Protein AF-A0A918AMY7-F1 (afdb_monomer_lite)

Organism: NCBI:txid33919

Foldseek 3Di:
DAPLVQVLCLQVLNDAFDFADDWAKAKEFAQEQAKWFKFAQHNLSATFAQDPVLRDTGHPDGGDIAHHRWMKIKGDSGGFWMWIAGPVGATEAIGGPDPVRRHYDYRDLVRFDAPPPLHDADAAFLVGNPDAKGGKTWQDWWAQPPASKIKTKIKTKHWDPQWDKDAAQDKDWGWDFPQDPDDPDDDDQDFCCRLRVIDPPGPRGGDDCVVVVLVVDPDPDEAEDADRPDPGDGDTDIDGGDRHMKIKIKIWIKMKMWMFDQDPVRDTDTRYMYIDTHDDIDIDMDHSVPGHHPPPSPPCPVVSVVVPPPCPPPSGDIDMDIDDD

Radius of gyration: 22.78 Å; chains: 1; bounding box: 64×45×65 Å

Structure (mmCIF, N/CA/C/O backbone):
data_AF-A0A918AMY7-F1
#
_entry.id   AF-A0A918AMY7-F1
#
loop_
_atom_site.group_PDB
_atom_site.id
_atom_site.type_symbol
_atom_site.label_atom_id
_atom_site.label_alt_id
_atom_site.label_comp_id
_atom_site.label_asym_id
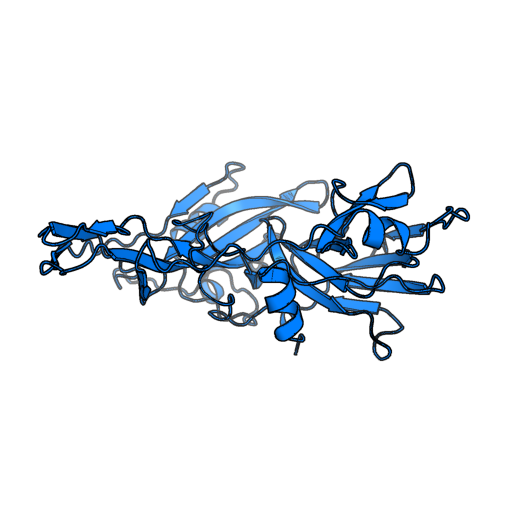_atom_site.label_entity_id
_atom_site.label_seq_id
_atom_site.pdbx_PDB_ins_code
_atom_site.Cartn_x
_atom_site.Cartn_y
_atom_site.Cartn_z
_atom_site.occupancy
_atom_site.B_iso_or_equiv
_atom_site.auth_seq_id
_atom_site.auth_comp_id
_atom_site.auth_asym_id
_atom_site.auth_atom_id
_atom_site.pdbx_PDB_model_num
ATOM 1 N N . MET A 1 1 ? -6.493 -14.049 -12.360 1.00 46.22 1 MET A N 1
ATOM 2 C CA . MET A 1 1 ? -6.503 -13.721 -10.922 1.00 46.22 1 MET A CA 1
ATOM 3 C C . MET A 1 1 ? -5.061 -13.649 -10.492 1.00 46.22 1 MET A C 1
ATOM 5 O O . MET A 1 1 ? -4.365 -14.650 -10.634 1.00 46.22 1 MET A O 1
ATOM 9 N N . ALA A 1 2 ? -4.613 -12.475 -10.050 1.00 55.22 2 ALA A N 1
ATOM 10 C CA . ALA A 1 2 ? -3.317 -12.336 -9.404 1.00 55.22 2 ALA A CA 1
ATOM 11 C C . ALA A 1 2 ? -3.194 -13.388 -8.291 1.00 55.22 2 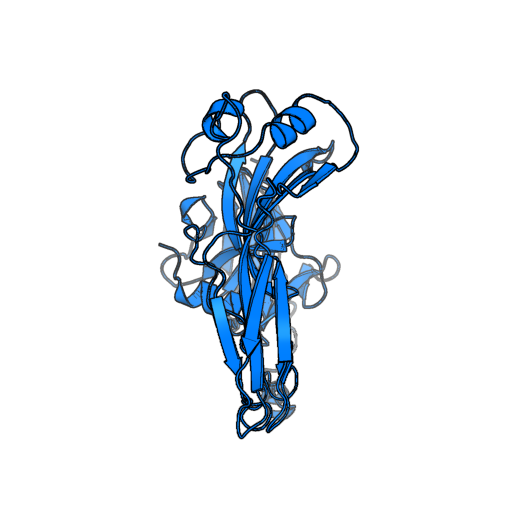ALA A C 1
ATOM 13 O O . ALA A 1 2 ? -4.181 -13.729 -7.636 1.00 55.22 2 ALA A O 1
ATOM 14 N N . ASN A 1 3 ? -2.003 -13.952 -8.105 1.00 72.81 3 ASN A N 1
ATOM 15 C CA . ASN A 1 3 ? -1.781 -14.940 -7.061 1.00 72.81 3 ASN A CA 1
ATOM 16 C C . ASN A 1 3 ? -1.885 -14.234 -5.696 1.00 72.81 3 ASN A C 1
ATOM 18 O O . ASN A 1 3 ? -0.908 -13.648 -5.229 1.00 72.81 3 ASN A O 1
ATOM 22 N N . THR A 1 4 ? -3.074 -14.255 -5.083 1.00 83.38 4 THR A N 1
ATOM 23 C CA . THR A 1 4 ? -3.401 -13.607 -3.799 1.00 83.38 4 THR A CA 1
ATOM 24 C C . THR A 1 4 ? -2.362 -13.922 -2.717 1.00 83.38 4 THR A C 1
ATOM 26 O O . THR A 1 4 ? -2.026 -13.077 -1.888 1.00 83.38 4 THR A O 1
ATOM 29 N N . GLU A 1 5 ? -1.755 -15.111 -2.773 1.00 89.62 5 GLU A N 1
ATOM 30 C CA . GLU A 1 5 ? -0.664 -15.502 -1.883 1.00 89.62 5 GLU A CA 1
ATOM 31 C C . GLU A 1 5 ? 0.577 -14.604 -2.030 1.00 89.62 5 GLU A C 1
ATOM 33 O O . GLU A 1 5 ? 1.152 -14.171 -1.029 1.00 89.62 5 GLU A O 1
ATOM 38 N N . LEU A 1 6 ? 1.000 -14.294 -3.261 1.00 92.00 6 LEU A N 1
ATOM 39 C CA . LEU A 1 6 ? 2.136 -13.399 -3.512 1.00 92.00 6 LEU A CA 1
ATOM 40 C C . LEU A 1 6 ? 1.840 -11.985 -3.024 1.00 92.00 6 LEU A C 1
ATOM 42 O O . LEU A 1 6 ? 2.723 -11.328 -2.471 1.00 92.00 6 LEU A O 1
ATOM 46 N N . TYR A 1 7 ? 0.591 -11.552 -3.171 1.00 91.81 7 TYR A N 1
ATOM 47 C CA . TYR A 1 7 ? 0.138 -10.259 -2.688 1.00 91.81 7 TYR A CA 1
ATOM 48 C C . TYR A 1 7 ? 0.272 -10.153 -1.166 1.00 91.81 7 TYR A C 1
ATOM 50 O O . TYR A 1 7 ? 0.910 -9.235 -0.650 1.00 91.81 7 TYR A O 1
ATOM 58 N N . PHE A 1 8 ? -0.224 -11.144 -0.422 1.00 91.00 8 PHE A N 1
ATOM 59 C CA . PHE A 1 8 ? -0.080 -11.168 1.035 1.00 91.00 8 PHE A CA 1
ATOM 60 C C . PHE A 1 8 ? 1.367 -11.354 1.492 1.00 91.00 8 PHE A C 1
ATOM 62 O O . PHE A 1 8 ? 1.770 -10.804 2.524 1.00 91.00 8 PHE A O 1
ATOM 69 N N . LYS A 1 9 ? 2.195 -12.060 0.716 1.00 93.25 9 LYS A N 1
ATOM 70 C CA . LYS A 1 9 ? 3.642 -12.101 0.960 1.00 93.25 9 LYS A CA 1
ATOM 71 C C . LYS A 1 9 ? 4.283 -10.725 0.784 1.00 93.25 9 LYS A C 1
ATOM 73 O O . LYS A 1 9 ? 5.130 -10.360 1.600 1.00 93.25 9 LYS A O 1
ATOM 78 N N . ALA A 1 10 ? 3.876 -9.948 -0.218 1.00 93.75 10 ALA A N 1
ATOM 79 C CA . ALA A 1 10 ? 4.355 -8.579 -0.397 1.00 93.75 10 ALA A CA 1
ATOM 80 C C . ALA A 1 10 ? 3.912 -7.679 0.768 1.00 93.75 10 ALA A C 1
ATOM 82 O O . ALA A 1 10 ? 4.759 -7.052 1.401 1.00 93.75 10 ALA A O 1
ATOM 83 N N . LEU A 1 11 ? 2.625 -7.698 1.136 1.00 92.19 11 LEU A N 1
ATOM 84 C CA . LEU A 1 11 ? 2.089 -6.891 2.244 1.00 92.19 11 LEU A CA 1
ATOM 85 C C . LEU A 1 11 ? 2.728 -7.218 3.595 1.00 92.19 11 LEU A C 1
ATOM 87 O O . LEU A 1 11 ? 3.022 -6.327 4.387 1.00 92.19 11 LEU A O 1
ATOM 91 N N . SER A 1 12 ? 2.988 -8.497 3.860 1.00 90.12 12 SER A N 1
ATOM 92 C CA . SER A 1 12 ? 3.672 -8.925 5.086 1.00 90.12 12 SER A CA 1
ATOM 93 C C . SER A 1 12 ? 5.186 -8.691 5.057 1.00 90.12 12 SER A C 1
ATOM 95 O O . SER A 1 12 ? 5.868 -8.957 6.050 1.00 90.12 12 SER A O 1
ATOM 97 N N . GLY A 1 13 ? 5.739 -8.225 3.931 1.00 90.38 13 GLY A N 1
ATOM 98 C CA . GLY A 1 13 ? 7.177 -8.059 3.745 1.00 90.38 13 GLY A CA 1
ATOM 99 C C . GLY A 1 13 ? 7.941 -9.385 3.787 1.00 90.38 13 GLY A C 1
ATOM 100 O O . GLY A 1 13 ? 9.101 -9.411 4.207 1.00 90.38 13 GLY A O 1
ATOM 101 N N . THR A 1 14 ? 7.304 -10.491 3.390 1.00 92.44 14 THR A N 1
ATOM 102 C CA . THR A 1 14 ? 7.879 -11.851 3.334 1.00 92.44 14 THR A CA 1
ATOM 103 C C . THR A 1 14 ? 8.159 -12.338 1.910 1.00 92.44 14 THR A C 1
ATOM 105 O O . THR A 1 14 ? 8.782 -13.383 1.740 1.00 92.44 14 THR A O 1
ATOM 108 N N . LEU A 1 15 ? 7.773 -11.576 0.882 1.00 93.75 15 LEU A N 1
ATOM 109 C CA . LEU A 1 15 ? 8.118 -11.863 -0.511 1.00 93.75 15 LEU A CA 1
ATOM 110 C C . LEU A 1 15 ? 9.633 -11.736 -0.732 1.00 93.75 15 LEU A C 1
ATOM 112 O O . LEU A 1 15 ? 10.239 -10.762 -0.286 1.00 93.75 15 LEU A O 1
ATOM 116 N N . ARG A 1 16 ? 10.254 -12.725 -1.383 1.00 93.44 16 ARG A N 1
ATOM 117 C CA . ARG A 1 16 ? 11.702 -12.791 -1.647 1.00 93.44 16 ARG A CA 1
ATOM 118 C C . ARG A 1 16 ? 11.938 -13.293 -3.061 1.00 93.44 16 ARG A C 1
ATOM 120 O O . ARG A 1 16 ? 11.350 -14.306 -3.438 1.00 93.44 16 ARG A O 1
ATOM 127 N N . SER A 1 17 ? 12.794 -12.621 -3.821 1.00 91.50 17 SER A N 1
ATOM 128 C CA . SER A 1 17 ? 13.201 -13.111 -5.140 1.00 91.50 17 SER A CA 1
ATOM 129 C C . SER A 1 17 ? 14.415 -14.023 -5.045 1.00 91.50 17 SER A C 1
ATOM 131 O O . SER A 1 17 ? 15.335 -13.761 -4.278 1.00 91.50 17 SER A O 1
ATOM 133 N N . ASN A 1 18 ? 14.458 -15.047 -5.891 1.00 86.38 18 ASN A N 1
ATOM 134 C CA . ASN A 1 18 ? 15.665 -15.845 -6.099 1.00 86.38 18 ASN A CA 1
ATOM 135 C C . ASN A 1 18 ? 16.394 -15.315 -7.338 1.00 86.38 18 ASN A C 1
ATOM 137 O O . ASN A 1 18 ? 15.707 -15.143 -8.346 1.00 86.38 18 ASN A O 1
ATOM 141 N N . PRO A 1 19 ? 17.717 -15.068 -7.294 1.00 75.75 19 PRO A N 1
ATOM 142 C CA . PRO A 1 19 ? 18.494 -14.699 -8.479 1.00 75.75 19 PRO A CA 1
ATOM 143 C C . PRO A 1 19 ? 18.284 -15.704 -9.618 1.00 75.75 19 PRO A C 1
ATOM 145 O O . PRO A 1 19 ? 18.105 -16.899 -9.354 1.00 75.75 19 PRO A O 1
ATOM 148 N N . ARG A 1 20 ? 18.290 -15.234 -10.869 1.00 71.00 20 ARG A N 1
ATOM 149 C CA . ARG A 1 20 ? 18.152 -16.095 -12.047 1.00 71.00 20 ARG A CA 1
ATOM 150 C C . ARG A 1 20 ? 19.205 -15.764 -13.093 1.00 71.00 20 ARG A C 1
ATOM 152 O O . ARG A 1 20 ? 19.338 -14.620 -13.499 1.00 71.00 20 ARG A O 1
ATOM 159 N N . GLU A 1 21 ? 19.852 -16.806 -13.595 1.00 72.06 21 GLU A N 1
ATOM 160 C CA . GLU A 1 21 ? 20.623 -16.758 -14.835 1.00 72.06 21 GLU A CA 1
ATOM 161 C C . GLU A 1 21 ? 19.889 -17.558 -15.922 1.00 72.06 21 GLU A C 1
ATOM 163 O O . GLU A 1 21 ? 19.274 -18.583 -15.594 1.00 72.06 21 GLU A O 1
ATOM 168 N N . PRO A 1 22 ? 19.956 -17.147 -17.205 1.00 70.75 22 PRO A N 1
ATOM 169 C CA . PRO A 1 22 ? 20.664 -15.978 -17.757 1.00 70.75 22 PRO A CA 1
ATOM 170 C C . PRO A 1 22 ? 19.849 -14.664 -17.726 1.00 70.75 22 PRO A C 1
ATOM 172 O O . PRO A 1 22 ? 18.653 -14.661 -17.427 1.00 70.75 22 PRO A O 1
ATOM 175 N N . THR A 1 23 ? 20.492 -13.540 -18.085 1.00 74.31 23 THR A N 1
ATOM 176 C CA . THR A 1 23 ? 19.804 -12.270 -18.393 1.00 74.31 23 THR A CA 1
ATOM 177 C C . THR A 1 23 ? 18.745 -12.518 -19.470 1.00 74.31 23 THR A C 1
ATOM 179 O O . THR A 1 23 ? 19.082 -12.932 -20.579 1.00 74.31 23 THR A O 1
ATOM 182 N N . GLU A 1 24 ? 17.478 -12.206 -19.193 1.00 77.19 24 GLU A N 1
ATOM 183 C CA . GLU A 1 24 ? 16.443 -12.188 -20.234 1.00 77.19 24 GLU A CA 1
ATOM 184 C C . GLU A 1 24 ? 15.722 -10.844 -20.244 1.00 77.19 24 GLU A C 1
ATOM 186 O O . GLU A 1 24 ? 15.698 -10.099 -19.259 1.00 77.19 24 GLU A O 1
ATOM 191 N N . LYS A 1 25 ? 15.142 -10.544 -21.403 1.00 84.44 25 LYS A N 1
ATOM 192 C CA . LYS A 1 25 ? 14.280 -9.390 -21.606 1.00 84.44 25 LYS A CA 1
ATOM 193 C C . LYS A 1 25 ? 12.935 -9.643 -20.938 1.00 84.44 25 LYS A C 1
ATOM 195 O O . LYS A 1 25 ? 12.292 -10.649 -21.223 1.00 84.44 25 LYS A O 1
ATOM 200 N N . TRP A 1 26 ? 12.467 -8.688 -20.146 1.00 86.19 26 TRP A N 1
ATOM 201 C CA . TRP A 1 26 ? 11.122 -8.707 -19.594 1.00 86.19 26 TRP A CA 1
ATOM 202 C C . TRP A 1 26 ? 10.423 -7.368 -19.822 1.00 86.19 26 TRP A C 1
ATOM 204 O O . TRP A 1 26 ? 10.968 -6.308 -19.517 1.00 86.19 26 TRP A O 1
ATOM 214 N N . ILE A 1 27 ? 9.229 -7.411 -20.413 1.00 90.12 27 ILE A N 1
ATOM 215 C CA . ILE A 1 27 ? 8.459 -6.213 -20.757 1.00 90.12 27 ILE A CA 1
ATOM 216 C C . ILE A 1 27 ? 7.368 -6.015 -19.713 1.00 90.12 27 ILE A C 1
ATOM 218 O O . ILE A 1 27 ? 6.482 -6.853 -19.583 1.00 90.12 27 ILE A O 1
ATOM 222 N N . PHE A 1 28 ? 7.387 -4.888 -19.015 1.00 92.69 28 PHE A N 1
ATOM 223 C CA . PHE A 1 28 ? 6.275 -4.471 -18.174 1.00 92.69 28 PHE A CA 1
ATOM 224 C C . PHE A 1 28 ? 5.384 -3.491 -18.916 1.00 92.69 28 PHE A C 1
ATOM 226 O O . PHE A 1 28 ? 5.871 -2.505 -19.465 1.00 92.69 28 PHE A O 1
ATOM 233 N N . ARG A 1 29 ? 4.076 -3.736 -18.901 1.00 95.19 29 ARG A N 1
ATOM 234 C CA . ARG A 1 29 ? 3.053 -2.816 -19.401 1.00 95.19 29 ARG A CA 1
ATOM 235 C C . ARG A 1 29 ? 2.117 -2.425 -18.271 1.00 95.19 29 ARG A C 1
ATOM 237 O O . ARG A 1 29 ? 1.730 -3.265 -17.463 1.00 95.19 29 ARG A O 1
ATOM 244 N N . ASN A 1 30 ? 1.761 -1.153 -18.216 1.00 95.12 30 ASN A N 1
ATOM 245 C CA . ASN A 1 30 ? 0.771 -0.618 -17.300 1.00 95.12 30 ASN A CA 1
ATOM 246 C C . ASN A 1 30 ? -0.453 -0.194 -18.106 1.00 95.12 30 ASN A C 1
ATOM 248 O O . ASN A 1 30 ? -0.524 0.945 -18.544 1.00 95.12 30 ASN A O 1
ATOM 252 N N . ASP A 1 31 ? -1.426 -1.083 -18.256 1.00 94.94 31 ASP A N 1
ATOM 253 C CA . ASP A 1 31 ? -2.696 -0.821 -18.944 1.00 94.94 31 ASP A CA 1
ATOM 254 C C . ASP A 1 31 ? -3.748 -0.221 -17.983 1.00 94.94 31 ASP A C 1
ATOM 256 O O . ASP A 1 31 ? -4.958 -0.356 -18.176 1.00 94.94 31 ASP A O 1
ATOM 260 N N . THR A 1 32 ? -3.303 0.426 -16.901 1.00 93.19 32 THR A N 1
ATOM 261 C CA . THR A 1 32 ? -4.173 1.182 -15.992 1.00 93.19 32 THR A CA 1
ATOM 262 C C . THR A 1 32 ? -4.111 2.675 -16.301 1.00 93.19 32 THR A C 1
ATOM 264 O O . THR A 1 32 ? -3.199 3.167 -16.966 1.00 93.19 32 THR A O 1
ATOM 267 N N . CYS A 1 33 ? -5.075 3.438 -15.783 1.00 89.56 33 CYS A N 1
ATOM 268 C CA . CYS A 1 33 ? -5.084 4.888 -15.959 1.00 89.56 33 CYS A CA 1
ATOM 269 C C . CYS A 1 33 ? -4.154 5.642 -14.997 1.00 89.56 33 CYS A C 1
ATOM 271 O O . CYS A 1 33 ? -4.012 6.856 -15.139 1.00 89.56 33 CYS A O 1
ATOM 273 N N . MET A 1 34 ? -3.557 4.968 -14.009 1.00 92.88 34 MET A N 1
ATOM 274 C CA . MET A 1 34 ? -2.647 5.585 -13.044 1.00 92.88 34 MET A CA 1
ATOM 275 C C . MET A 1 34 ? -1.194 5.242 -13.357 1.00 92.88 34 MET A C 1
ATOM 277 O O . MET A 1 34 ? -0.891 4.138 -13.797 1.00 92.88 34 MET A O 1
ATOM 281 N N . SER A 1 35 ? -0.281 6.170 -13.088 1.00 94.06 35 SER A N 1
ATOM 282 C CA . SER A 1 35 ? 1.148 5.860 -13.057 1.00 94.06 35 SER A CA 1
ATOM 283 C C . SER A 1 35 ? 1.456 4.995 -11.837 1.00 94.06 35 SER A C 1
ATOM 285 O O . SER A 1 35 ? 0.852 5.181 -10.783 1.00 94.06 35 SER A O 1
ATOM 287 N N . VAL A 1 36 ? 2.415 4.084 -11.958 1.00 95.69 36 VAL A N 1
ATOM 288 C CA . VAL A 1 36 ? 2.922 3.284 -10.836 1.00 95.69 36 VAL A CA 1
ATOM 289 C C . VAL A 1 36 ? 4.428 3.392 -10.721 1.00 95.69 36 VAL A C 1
ATOM 291 O O . VAL A 1 36 ? 5.106 3.793 -11.659 1.00 95.69 36 VAL A O 1
ATOM 294 N N . VAL A 1 37 ? 4.956 3.025 -9.563 1.00 96.12 37 VAL A N 1
ATOM 295 C CA . VAL A 1 37 ? 6.385 2.897 -9.312 1.00 96.12 37 VAL A CA 1
ATOM 296 C C . VAL A 1 37 ? 6.710 1.416 -9.188 1.00 96.12 37 VAL A C 1
ATOM 298 O O . VAL A 1 37 ? 6.189 0.727 -8.310 1.00 96.12 37 VAL A O 1
ATOM 301 N N . LEU A 1 38 ? 7.548 0.927 -10.094 1.00 95.62 38 LEU A N 1
ATOM 302 C CA . LEU A 1 38 ? 7.975 -0.460 -10.146 1.00 95.62 38 LEU A CA 1
ATOM 303 C C . LEU A 1 38 ? 9.243 -0.651 -9.306 1.00 95.62 38 LEU A C 1
ATOM 305 O O . LEU A 1 38 ? 10.240 0.048 -9.503 1.00 95.62 38 LEU A O 1
ATOM 309 N N . TYR A 1 39 ? 9.212 -1.630 -8.408 1.00 95.94 39 TYR A N 1
ATOM 310 C CA . TYR A 1 39 ? 10.363 -2.061 -7.620 1.00 95.94 39 TYR A CA 1
ATOM 311 C C . TYR A 1 39 ? 10.655 -3.535 -7.868 1.00 95.94 39 TYR A C 1
ATOM 313 O O . TYR A 1 39 ? 9.737 -4.352 -7.978 1.00 95.94 39 TYR A O 1
ATOM 321 N N . TRP A 1 40 ? 11.937 -3.884 -7.874 1.00 94.75 40 TRP A N 1
ATOM 322 C CA . TRP A 1 40 ? 12.362 -5.271 -7.739 1.00 94.75 40 TRP A CA 1
ATOM 323 C C . TRP A 1 40 ? 12.416 -5.655 -6.257 1.00 94.75 40 TRP A C 1
ATOM 325 O O . TRP A 1 40 ? 12.805 -4.848 -5.411 1.00 94.75 40 TRP A O 1
ATOM 335 N N . ILE A 1 41 ? 12.034 -6.889 -5.928 1.00 95.00 41 ILE A N 1
ATOM 336 C CA . ILE A 1 41 ? 12.150 -7.417 -4.566 1.00 95.00 41 ILE A CA 1
ATOM 337 C C . ILE A 1 41 ? 13.463 -8.179 -4.433 1.00 95.00 41 ILE A C 1
ATOM 339 O O . ILE A 1 41 ? 13.653 -9.175 -5.123 1.00 95.00 41 ILE A O 1
ATOM 343 N N . THR A 1 42 ? 14.350 -7.769 -3.527 1.00 92.94 42 THR A N 1
ATOM 344 C CA . THR A 1 42 ? 15.661 -8.422 -3.359 1.00 92.94 42 THR A CA 1
ATOM 345 C C . THR A 1 42 ? 15.544 -9.825 -2.738 1.00 92.94 42 THR A C 1
ATOM 347 O O . THR A 1 42 ? 14.497 -10.177 -2.176 1.00 92.94 42 THR A O 1
ATOM 350 N N . PRO A 1 43 ? 16.613 -10.648 -2.748 1.00 91.12 43 PRO A N 1
ATOM 351 C CA . PRO A 1 43 ? 16.654 -11.896 -1.979 1.00 91.12 43 PRO A CA 1
ATOM 352 C C . PRO A 1 43 ? 16.491 -11.693 -0.470 1.00 91.12 43 PRO A C 1
ATOM 354 O O . PRO A 1 43 ? 16.040 -12.598 0.226 1.00 91.12 43 PRO A O 1
ATOM 357 N N . GLY A 1 44 ? 16.807 -10.495 0.040 1.00 90.75 44 GLY A N 1
ATOM 358 C CA . GLY A 1 44 ? 16.532 -10.080 1.419 1.00 90.75 44 GLY A CA 1
ATOM 359 C C . GLY A 1 44 ? 15.105 -9.560 1.639 1.00 90.75 44 GLY A C 1
ATOM 360 O O . GLY A 1 44 ? 14.668 -9.432 2.786 1.00 90.75 44 GLY A O 1
ATOM 361 N N . GLY A 1 45 ? 14.361 -9.309 0.557 1.00 92.19 45 GLY A N 1
ATOM 362 C CA . GLY A 1 45 ? 12.983 -8.820 0.569 1.00 92.19 45 GLY A CA 1
ATOM 363 C C . GLY A 1 45 ? 12.833 -7.318 0.695 1.00 92.19 45 GLY A C 1
ATOM 364 O O . GLY A 1 45 ? 11.753 -6.851 1.054 1.00 92.19 45 GLY A O 1
ATOM 365 N N . ALA A 1 46 ? 13.906 -6.570 0.465 1.00 93.88 46 ALA A N 1
ATOM 366 C CA . ALA A 1 46 ? 13.824 -5.127 0.363 1.00 93.88 46 ALA A CA 1
ATOM 367 C C . ALA A 1 46 ? 13.311 -4.724 -1.022 1.00 93.88 46 ALA A C 1
ATOM 369 O O . ALA A 1 46 ? 13.375 -5.498 -1.979 1.00 93.88 46 ALA A O 1
ATOM 370 N N . HIS A 1 47 ? 12.822 -3.492 -1.118 1.00 94.69 47 HIS A N 1
ATOM 371 C CA . HIS A 1 47 ? 12.519 -2.875 -2.400 1.00 94.69 47 HIS A CA 1
ATOM 372 C C . HIS A 1 47 ? 13.814 -2.290 -2.962 1.00 94.69 47 HIS A C 1
ATOM 374 O O . HIS A 1 47 ? 14.499 -1.519 -2.285 1.00 94.69 47 HIS A O 1
ATOM 380 N N . ALA A 1 48 ? 14.131 -2.660 -4.191 1.00 94.38 48 ALA A N 1
ATOM 381 C CA . ALA A 1 48 ? 15.253 -2.135 -4.940 1.00 94.38 48 ALA A CA 1
ATOM 382 C C . ALA A 1 48 ? 14.739 -1.354 -6.148 1.00 94.38 48 ALA A C 1
ATOM 384 O O . ALA A 1 48 ? 13.789 -1.771 -6.820 1.00 94.38 48 ALA A O 1
ATOM 385 N N . GLY A 1 49 ? 15.357 -0.204 -6.382 1.00 94.44 49 GLY A N 1
ATOM 386 C CA . GLY A 1 49 ? 15.061 0.703 -7.483 1.00 94.44 49 GLY A CA 1
ATOM 387 C C . GLY A 1 49 ? 16.240 0.816 -8.441 1.00 94.44 49 GLY A C 1
ATOM 388 O O . GLY A 1 49 ? 17.309 0.283 -8.156 1.00 94.44 49 GLY A O 1
ATOM 389 N N . LEU A 1 50 ? 16.061 1.488 -9.577 1.00 91.75 50 LEU A N 1
ATOM 390 C CA . LEU A 1 50 ? 17.112 1.595 -10.590 1.00 91.75 50 LEU A CA 1
ATOM 391 C C . LEU A 1 50 ? 18.161 2.628 -10.164 1.00 91.75 50 LEU A C 1
ATOM 393 O O . LEU A 1 50 ? 17.861 3.818 -10.048 1.00 91.75 50 LEU A O 1
ATOM 397 N N . ASN A 1 51 ? 19.396 2.178 -9.966 1.00 92.44 51 ASN A N 1
ATOM 398 C CA . ASN A 1 51 ? 20.542 3.050 -9.772 1.00 92.44 51 ASN A CA 1
ATOM 399 C C . ASN A 1 51 ? 20.979 3.619 -11.137 1.00 92.44 51 ASN A C 1
ATOM 401 O O . ASN A 1 51 ? 21.369 2.844 -12.011 1.00 92.44 51 ASN A O 1
ATOM 405 N N . PRO A 1 52 ? 20.932 4.947 -11.354 1.00 89.56 52 PRO A N 1
ATOM 406 C CA . PRO A 1 52 ? 21.290 5.546 -12.640 1.00 89.56 52 PRO A CA 1
ATOM 407 C C . PRO A 1 52 ? 22.783 5.421 -12.977 1.00 89.56 52 PRO A C 1
ATOM 409 O O . PRO A 1 52 ? 23.137 5.478 -14.153 1.00 89.56 52 PRO A O 1
ATOM 412 N N . ASP A 1 53 ? 23.648 5.238 -11.977 1.00 91.62 53 ASP A N 1
ATOM 413 C CA . ASP A 1 53 ? 25.100 5.186 -12.169 1.00 91.62 53 ASP A CA 1
ATOM 414 C C . ASP A 1 53 ? 25.561 3.797 -12.628 1.00 91.62 53 ASP A C 1
ATOM 416 O O . ASP A 1 53 ? 26.432 3.668 -13.488 1.00 91.62 53 ASP A O 1
ATOM 420 N N . THR A 1 54 ? 24.966 2.743 -12.063 1.00 88.38 54 THR A N 1
ATOM 421 C CA . THR A 1 54 ? 25.296 1.341 -12.379 1.00 88.38 54 THR A CA 1
ATOM 422 C C . THR A 1 54 ? 24.325 0.717 -13.377 1.00 88.38 54 THR A C 1
ATOM 424 O O . THR A 1 54 ? 24.593 -0.357 -13.915 1.00 88.38 54 THR A O 1
ATOM 427 N N . ASN A 1 55 ? 23.196 1.387 -13.615 1.00 86.62 55 ASN A N 1
ATOM 428 C CA . ASN A 1 55 ? 22.026 0.884 -14.321 1.00 86.62 55 ASN A CA 1
ATOM 429 C C . ASN A 1 55 ? 21.431 -0.399 -13.717 1.00 86.62 55 ASN A C 1
ATOM 431 O O . ASN A 1 55 ? 20.666 -1.076 -14.392 1.00 86.62 55 ASN A O 1
ATOM 435 N N . ASN A 1 56 ? 21.757 -0.745 -12.466 1.00 87.06 56 ASN A N 1
ATOM 436 C CA . ASN A 1 56 ? 21.283 -1.956 -11.795 1.00 87.06 56 ASN A CA 1
ATOM 437 C C . ASN A 1 56 ? 20.216 -1.649 -10.742 1.00 87.06 56 ASN A C 1
ATOM 439 O O . ASN A 1 56 ? 20.116 -0.532 -10.239 1.00 87.06 56 ASN A O 1
ATOM 443 N N . PHE A 1 57 ? 19.411 -2.655 -10.392 1.00 90.00 57 PHE A N 1
ATOM 444 C CA . PHE A 1 57 ? 18.453 -2.524 -9.298 1.00 90.00 57 PHE A CA 1
ATOM 445 C C . PHE A 1 57 ? 19.148 -2.702 -7.947 1.00 90.00 57 PHE A C 1
ATOM 447 O O . PHE A 1 57 ? 19.684 -3.770 -7.652 1.00 90.00 57 PHE A O 1
ATOM 454 N N . GLU A 1 58 ? 19.095 -1.672 -7.108 1.00 92.00 58 GLU A N 1
ATOM 455 C CA . GLU A 1 58 ? 19.799 -1.616 -5.828 1.00 92.00 58 GLU A CA 1
ATOM 456 C C . GLU A 1 58 ? 18.880 -1.123 -4.699 1.00 92.00 58 GLU A C 1
ATOM 458 O O . GLU A 1 58 ? 17.967 -0.313 -4.899 1.00 92.00 58 GLU A O 1
ATOM 463 N N . GLU A 1 59 ? 19.101 -1.635 -3.485 1.00 93.94 59 GLU A N 1
ATOM 464 C CA . GLU A 1 59 ? 18.357 -1.202 -2.298 1.00 93.94 59 GLU A CA 1
ATOM 465 C C . GLU A 1 59 ? 18.633 0.280 -2.002 1.00 93.94 59 GLU A C 1
ATOM 467 O O . GLU A 1 59 ? 19.770 0.739 -2.063 1.00 93.94 59 GLU A O 1
ATOM 472 N N . GLY A 1 60 ? 17.587 1.031 -1.647 1.00 92.06 60 GLY A N 1
ATOM 473 C CA . GLY A 1 60 ? 17.696 2.458 -1.313 1.00 92.06 60 GLY A CA 1
ATOM 474 C C . GLY A 1 60 ? 17.566 3.415 -2.502 1.00 92.06 60 GLY A C 1
ATOM 475 O O . GLY A 1 60 ? 17.407 4.615 -2.282 1.00 92.06 60 GLY A O 1
ATOM 476 N N . TYR A 1 61 ? 17.551 2.905 -3.736 1.00 95.44 61 TYR A N 1
ATOM 477 C CA . TYR A 1 61 ? 17.269 3.700 -4.930 1.00 95.44 61 TYR A CA 1
ATOM 478 C C . TYR A 1 61 ? 15.760 3.804 -5.212 1.00 95.44 61 TYR A C 1
ATOM 480 O O . TYR A 1 61 ? 14.990 2.909 -4.840 1.00 95.44 61 TYR A O 1
ATOM 488 N N . PRO A 1 62 ? 15.303 4.896 -5.855 1.00 94.56 62 PRO A N 1
ATOM 489 C CA . PRO A 1 62 ? 13.903 5.054 -6.227 1.00 94.56 62 PRO A CA 1
ATOM 490 C C . PRO A 1 62 ? 13.496 4.017 -7.278 1.00 94.56 62 PRO A C 1
ATOM 492 O O . PRO A 1 62 ? 14.275 3.658 -8.162 1.00 94.56 62 PRO A O 1
ATOM 495 N N . GLY A 1 63 ? 12.257 3.535 -7.187 1.00 93.88 63 GLY A N 1
ATOM 496 C CA . GLY A 1 63 ? 11.702 2.641 -8.197 1.00 93.88 63 GLY A CA 1
ATOM 497 C C . GLY A 1 63 ? 11.478 3.366 -9.522 1.00 93.88 63 GLY A C 1
ATOM 498 O O . GLY A 1 63 ? 11.564 4.593 -9.609 1.00 93.88 63 GLY A O 1
ATOM 499 N N . ILE A 1 64 ? 11.176 2.602 -10.566 1.00 93.88 64 ILE A N 1
ATOM 500 C CA . ILE A 1 64 ? 10.983 3.163 -11.901 1.00 93.88 64 ILE A CA 1
ATOM 501 C C . ILE A 1 64 ? 9.530 3.598 -12.064 1.00 93.88 64 ILE A C 1
ATOM 503 O O . ILE A 1 64 ? 8.619 2.779 -11.950 1.00 93.88 64 ILE A O 1
ATOM 507 N N . ALA A 1 65 ? 9.308 4.881 -12.345 1.00 93.38 65 ALA A N 1
ATOM 508 C CA . ALA A 1 65 ? 7.981 5.386 -12.666 1.00 93.38 65 ALA A CA 1
ATOM 509 C C . ALA A 1 65 ? 7.533 4.870 -14.044 1.00 93.38 65 ALA A C 1
ATOM 511 O O . ALA A 1 65 ? 8.219 5.064 -15.046 1.00 93.38 65 ALA A O 1
ATOM 512 N N . LEU A 1 66 ? 6.368 4.233 -14.085 1.00 93.19 66 LEU A N 1
ATOM 513 C CA . LEU A 1 66 ? 5.732 3.703 -15.281 1.00 93.19 66 LEU A CA 1
ATOM 514 C C . LEU A 1 66 ? 4.391 4.425 -15.475 1.00 93.19 66 LEU A C 1
ATOM 516 O O . LEU A 1 66 ? 3.485 4.232 -14.654 1.00 93.19 66 LEU A O 1
ATOM 520 N N . PRO A 1 67 ? 4.240 5.275 -16.508 1.00 92.75 67 PRO A N 1
ATOM 521 C CA . PRO A 1 67 ? 3.004 6.020 -16.722 1.00 92.75 67 PRO A CA 1
ATOM 522 C C . PRO A 1 67 ? 1.825 5.086 -17.016 1.00 92.75 67 PRO A C 1
ATOM 524 O O . PRO A 1 67 ? 2.009 3.933 -17.413 1.00 92.75 67 PRO A O 1
ATOM 527 N N . GLY A 1 68 ? 0.605 5.585 -16.805 1.00 90.62 68 GLY A N 1
ATOM 528 C CA . GLY A 1 68 ? -0.611 4.888 -17.229 1.00 90.62 68 GLY A CA 1
ATOM 529 C C . GLY A 1 68 ? -0.649 4.724 -18.751 1.00 90.62 68 GLY A C 1
ATOM 530 O O . GLY A 1 68 ? -0.309 5.656 -19.478 1.00 90.62 68 GLY A O 1
ATOM 531 N N . ASN A 1 69 ? -1.053 3.546 -19.226 1.00 90.00 69 ASN A N 1
ATOM 532 C CA . ASN A 1 69 ? -0.920 3.074 -20.614 1.00 90.00 69 ASN A CA 1
ATOM 533 C C . ASN A 1 69 ? 0.532 3.038 -21.137 1.00 90.00 69 ASN A C 1
ATOM 535 O O . ASN A 1 69 ? 0.764 3.086 -22.344 1.00 90.00 69 ASN A O 1
ATOM 539 N N . GLY A 1 70 ? 1.514 2.986 -20.233 1.00 91.44 70 GLY A N 1
ATOM 540 C CA . GLY A 1 70 ? 2.940 2.974 -20.551 1.00 91.44 70 GLY A CA 1
ATOM 541 C C . GLY A 1 70 ? 3.561 1.581 -20.548 1.00 91.44 70 GLY A C 1
ATOM 542 O O . GLY A 1 70 ? 2.981 0.608 -20.063 1.00 91.44 70 GLY A O 1
ATOM 543 N N . GLY A 1 71 ? 4.792 1.489 -21.051 1.00 92.81 71 GLY A N 1
ATOM 544 C CA . GLY A 1 71 ? 5.577 0.260 -21.020 1.00 92.81 71 GLY A CA 1
ATOM 545 C C . GLY A 1 71 ? 7.059 0.510 -20.761 1.00 92.81 71 GLY A C 1
ATOM 546 O O . GLY A 1 71 ? 7.595 1.573 -21.074 1.00 92.81 71 GLY A O 1
ATOM 547 N N . ILE A 1 72 ? 7.730 -0.490 -20.202 1.00 92.31 72 ILE A N 1
ATOM 548 C CA . ILE A 1 72 ? 9.177 -0.483 -20.017 1.00 92.31 72 ILE A CA 1
ATOM 549 C C . ILE A 1 72 ? 9.760 -1.858 -20.299 1.00 92.31 72 ILE A C 1
ATOM 551 O O . ILE A 1 72 ? 9.187 -2.885 -19.933 1.00 92.31 72 ILE A O 1
ATOM 555 N N . GLU A 1 73 ? 10.915 -1.872 -20.949 1.00 89.88 73 GLU A N 1
ATOM 556 C CA . GLU A 1 73 ? 11.709 -3.078 -21.125 1.00 89.88 73 GLU A CA 1
ATOM 557 C C . GLU A 1 73 ? 12.827 -3.108 -20.088 1.00 89.88 73 GLU A C 1
ATOM 559 O O . GLU A 1 73 ? 13.626 -2.173 -19.991 1.00 89.88 73 GLU A O 1
ATOM 564 N N . ILE A 1 74 ? 12.886 -4.199 -19.329 1.00 85.12 74 ILE A N 1
ATOM 565 C CA . ILE A 1 74 ? 13.915 -4.463 -18.328 1.00 85.12 74 ILE A CA 1
ATOM 566 C C . ILE A 1 74 ? 14.712 -5.675 -18.799 1.00 85.12 74 ILE A C 1
ATOM 568 O O . ILE A 1 74 ? 14.162 -6.762 -18.969 1.00 85.12 74 ILE A O 1
ATOM 572 N N . TYR A 1 75 ? 16.012 -5.496 -19.009 1.00 79.94 75 TYR A N 1
ATOM 573 C CA . TYR A 1 75 ? 16.931 -6.584 -19.335 1.00 79.94 75 TYR A CA 1
ATOM 574 C C . TYR A 1 75 ? 17.729 -6.906 -18.085 1.00 79.94 75 TYR A C 1
ATOM 576 O O . TYR A 1 75 ? 18.601 -6.120 -17.721 1.00 79.94 75 TYR A O 1
ATOM 584 N N . SER A 1 76 ? 17.410 -8.001 -17.390 1.00 70.44 76 SER A N 1
ATOM 585 C CA . SER A 1 76 ? 18.109 -8.279 -16.136 1.00 70.44 76 SER A CA 1
ATOM 586 C C . SER A 1 76 ? 18.102 -9.741 -15.677 1.00 70.44 76 SER A C 1
ATOM 588 O O . SER A 1 76 ? 17.171 -10.507 -15.945 1.00 70.44 76 SER A O 1
ATOM 590 N N . GLU A 1 77 ? 19.140 -10.095 -14.918 1.00 69.62 77 GLU A N 1
ATOM 591 C CA . GLU A 1 77 ? 19.312 -11.351 -14.149 1.00 69.62 77 GLU A CA 1
ATOM 592 C C . GLU A 1 77 ? 18.501 -11.342 -12.841 1.00 69.62 77 GLU A C 1
ATOM 594 O O . GLU A 1 77 ? 18.634 -12.192 -11.954 1.00 69.62 77 GLU A O 1
ATOM 599 N N . LEU A 1 78 ? 17.655 -10.321 -12.690 1.00 66.31 78 LEU A N 1
ATOM 600 C CA . LEU A 1 78 ? 16.863 -10.110 -11.496 1.00 66.31 78 LEU A CA 1
ATOM 601 C C . LEU A 1 78 ? 15.920 -11.274 -11.272 1.00 66.31 78 LEU A C 1
ATOM 603 O O . LEU A 1 78 ? 15.367 -11.885 -12.192 1.00 66.31 78 LEU A O 1
ATOM 607 N N . GLY A 1 79 ? 15.749 -11.549 -9.987 1.00 71.50 79 GLY A N 1
ATOM 608 C CA . GLY A 1 79 ? 14.931 -12.648 -9.544 1.00 71.50 79 GLY A CA 1
ATOM 609 C C . GLY A 1 79 ? 13.439 -12.464 -9.803 1.00 71.50 79 GLY A C 1
ATOM 610 O O . GLY A 1 79 ? 12.982 -11.518 -10.435 1.00 71.50 79 GLY A O 1
ATOM 611 N N . ASN A 1 80 ? 12.669 -13.412 -9.286 1.00 84.56 80 ASN A N 1
ATOM 612 C CA . ASN A 1 80 ? 11.326 -13.688 -9.788 1.00 84.56 80 ASN A CA 1
ATOM 613 C C . ASN A 1 80 ? 10.265 -12.611 -9.540 1.00 84.56 80 ASN A C 1
ATOM 615 O O . ASN A 1 80 ? 9.229 -12.701 -10.183 1.00 84.56 80 ASN A O 1
ATOM 619 N N . TYR A 1 81 ? 10.447 -11.658 -8.620 1.00 91.81 81 TYR A N 1
ATOM 620 C CA . TYR A 1 81 ? 9.336 -10.813 -8.178 1.00 91.81 81 TYR A CA 1
ATOM 621 C C . TYR A 1 81 ? 9.591 -9.320 -8.283 1.00 91.81 81 TYR A C 1
ATOM 623 O O . TYR A 1 81 ? 10.613 -8.795 -7.834 1.00 91.81 81 TYR A O 1
ATOM 631 N N . PHE A 1 82 ? 8.581 -8.641 -8.811 1.00 93.81 82 PHE A N 1
ATOM 632 C CA . PHE A 1 82 ? 8.481 -7.193 -8.849 1.00 93.81 82 PHE A CA 1
ATOM 633 C C . PHE A 1 82 ? 7.144 -6.777 -8.251 1.00 93.81 82 PHE A C 1
ATOM 635 O O . PHE A 1 82 ? 6.163 -7.523 -8.300 1.00 93.81 82 PHE A O 1
ATOM 642 N N . ILE A 1 83 ? 7.108 -5.576 -7.692 1.00 95.88 83 ILE A N 1
ATOM 643 C CA . ILE A 1 83 ? 5.884 -4.969 -7.180 1.00 95.88 83 ILE A CA 1
ATOM 644 C C . ILE A 1 83 ? 5.653 -3.630 -7.865 1.00 95.88 83 ILE A C 1
ATOM 646 O O . ILE A 1 83 ? 6.600 -2.888 -8.124 1.00 95.88 83 ILE A O 1
ATOM 650 N N . ALA A 1 84 ? 4.392 -3.316 -8.128 1.00 96.62 84 ALA A N 1
ATOM 651 C CA . ALA A 1 84 ? 3.968 -1.994 -8.558 1.00 96.62 84 ALA A CA 1
ATOM 652 C C . ALA A 1 84 ? 3.295 -1.285 -7.385 1.00 96.62 84 ALA A C 1
ATOM 654 O O . ALA A 1 84 ? 2.417 -1.852 -6.732 1.00 96.62 84 ALA A O 1
ATOM 655 N N . MET A 1 85 ? 3.694 -0.045 -7.124 1.00 96.94 85 MET A N 1
ATOM 656 C CA . MET A 1 85 ? 3.098 0.810 -6.100 1.00 96.94 85 MET A CA 1
ATOM 657 C C . MET A 1 85 ? 2.438 2.031 -6.739 1.00 96.94 85 MET A C 1
ATOM 659 O O . MET A 1 85 ? 2.944 2.570 -7.718 1.00 96.94 85 MET A O 1
ATOM 663 N N . SER A 1 86 ? 1.318 2.490 -6.192 1.00 95.44 86 SER A N 1
ATOM 664 C CA . SER A 1 86 ? 0.684 3.748 -6.579 1.00 95.44 86 SER A CA 1
ATOM 665 C C . SER A 1 86 ? 1.573 4.947 -6.207 1.00 95.44 86 SER A C 1
ATOM 667 O O . SER A 1 86 ? 2.449 4.829 -5.341 1.00 95.44 86 SER A O 1
ATOM 669 N N . PRO A 1 87 ? 1.324 6.140 -6.774 1.00 90.38 87 PRO A N 1
ATOM 670 C CA . PRO A 1 87 ? 2.049 7.356 -6.402 1.00 90.38 87 PRO A CA 1
ATOM 671 C C . PRO A 1 87 ? 1.843 7.754 -4.931 1.00 90.38 87 PRO A C 1
ATOM 673 O O . PRO A 1 87 ? 2.677 8.444 -4.352 1.00 90.38 87 PRO A O 1
ATOM 676 N N . SER A 1 88 ? 0.744 7.312 -4.313 1.00 89.81 88 SER A N 1
ATOM 677 C CA . SER A 1 88 ? 0.437 7.492 -2.887 1.00 89.81 88 SER A CA 1
ATOM 678 C C . SER A 1 88 ? 1.030 6.405 -1.981 1.00 89.81 88 SER A C 1
ATOM 680 O O . SER A 1 88 ? 0.869 6.478 -0.762 1.00 89.81 88 SER A O 1
ATOM 682 N N . GLY A 1 89 ? 1.736 5.420 -2.547 1.00 92.88 89 GLY A N 1
ATOM 683 C CA . GLY A 1 89 ? 2.436 4.369 -1.809 1.00 92.88 89 GLY A CA 1
ATOM 684 C C . GLY A 1 89 ? 1.603 3.121 -1.499 1.00 92.88 89 GLY A C 1
ATOM 685 O O . GLY A 1 89 ? 2.041 2.289 -0.706 1.00 92.88 89 GLY A O 1
ATOM 686 N N . GLY A 1 90 ? 0.420 2.965 -2.093 1.00 95.69 90 GLY A N 1
ATOM 687 C CA . GLY A 1 90 ? -0.363 1.731 -2.019 1.00 95.69 90 GLY A CA 1
ATOM 688 C C . GLY A 1 90 ? 0.182 0.647 -2.942 1.00 95.69 90 GLY A C 1
ATOM 689 O O . GLY A 1 90 ? 0.581 0.928 -4.065 1.00 95.69 90 GLY A O 1
ATOM 690 N N . LEU A 1 91 ? 0.201 -0.607 -2.495 1.00 96.75 91 LEU A N 1
ATOM 691 C CA . LEU A 1 91 ? 0.527 -1.741 -3.357 1.00 96.75 91 LEU A CA 1
ATOM 692 C C . LEU A 1 91 ? -0.569 -1.874 -4.421 1.00 96.75 91 LEU A C 1
ATOM 694 O O . LEU A 1 91 ? -1.745 -1.912 -4.069 1.00 96.75 91 LEU A O 1
ATOM 698 N N . ALA A 1 92 ? -0.186 -1.898 -5.695 1.00 95.88 92 ALA A N 1
ATOM 699 C CA . ALA A 1 92 ? -1.094 -1.995 -6.837 1.00 95.88 92 ALA A CA 1
ATOM 700 C C . ALA A 1 92 ? -1.035 -3.363 -7.524 1.00 95.88 92 ALA A C 1
ATOM 702 O O . ALA A 1 92 ? -2.018 -3.797 -8.110 1.00 95.88 92 ALA A O 1
ATOM 703 N N . GLY A 1 93 ? 0.106 -4.047 -7.460 1.00 94.56 93 GLY A N 1
ATOM 704 C CA . GLY A 1 93 ? 0.266 -5.351 -8.088 1.00 94.56 93 GLY A CA 1
ATOM 705 C C . GLY A 1 93 ? 1.564 -6.036 -7.690 1.00 94.56 93 GLY A C 1
ATOM 706 O O . G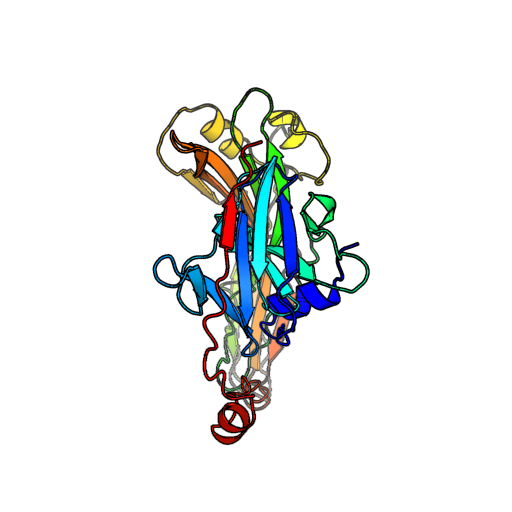LY A 1 93 ? 2.532 -5.386 -7.283 1.00 94.56 93 GLY A O 1
ATOM 707 N N . VAL A 1 94 ? 1.579 -7.362 -7.824 1.00 94.44 94 VAL A N 1
ATOM 708 C CA . VAL A 1 94 ? 2.759 -8.209 -7.625 1.00 94.44 94 VAL A CA 1
ATOM 709 C C . VAL A 1 94 ? 2.909 -9.108 -8.840 1.00 94.44 94 VAL A C 1
ATOM 711 O O . VAL A 1 94 ? 1.985 -9.839 -9.190 1.00 94.44 94 VAL A O 1
ATOM 714 N N . PHE A 1 95 ? 4.084 -9.080 -9.458 1.00 91.88 95 PHE A N 1
ATOM 715 C CA . PHE A 1 95 ? 4.353 -9.780 -10.706 1.00 91.88 95 PHE A CA 1
ATOM 716 C C . PHE A 1 95 ? 5.440 -10.813 -10.490 1.00 91.88 95 PHE A C 1
ATOM 718 O O . PHE A 1 95 ? 6.537 -10.490 -10.029 1.00 91.88 95 PHE A O 1
ATOM 725 N N . ALA A 1 96 ? 5.109 -12.056 -10.821 1.00 89.00 96 ALA A N 1
ATOM 726 C CA . ALA A 1 96 ? 6.042 -13.161 -10.831 1.00 89.00 96 ALA A CA 1
ATOM 727 C C . ALA A 1 96 ? 6.523 -13.408 -12.259 1.00 89.00 96 ALA A C 1
ATOM 729 O O . ALA A 1 96 ? 5.725 -13.586 -13.174 1.00 89.00 96 ALA A O 1
ATOM 730 N N . ARG A 1 97 ? 7.835 -13.473 -12.436 1.00 82.38 97 ARG A N 1
ATOM 731 C CA . ARG A 1 97 ? 8.463 -14.026 -13.626 1.00 82.38 97 ARG A CA 1
ATOM 732 C C . ARG A 1 97 ? 8.451 -15.545 -13.483 1.00 82.38 97 ARG A C 1
ATOM 734 O O . ARG A 1 97 ? 9.356 -16.133 -12.890 1.00 82.38 97 ARG A O 1
ATOM 741 N N . ASP A 1 98 ? 7.400 -16.188 -13.965 1.00 74.19 98 ASP A N 1
ATOM 742 C CA . ASP A 1 98 ? 7.313 -17.647 -14.065 1.00 74.19 98 ASP A CA 1
ATOM 743 C C . ASP A 1 98 ? 7.589 -18.123 -15.506 1.00 74.19 98 ASP A C 1
ATOM 745 O O . ASP A 1 98 ? 7.847 -17.323 -16.406 1.00 74.19 98 ASP A O 1
ATOM 749 N N . SER A 1 99 ? 7.609 -19.443 -15.711 1.00 59.19 99 SER A N 1
ATOM 750 C CA . SER A 1 99 ? 7.839 -20.060 -17.024 1.00 59.19 99 SER A CA 1
ATOM 751 C C . SER A 1 99 ? 6.746 -19.758 -18.047 1.00 59.19 99 SER A C 1
ATOM 753 O O . SER A 1 99 ? 6.973 -19.988 -19.235 1.00 59.19 99 SER A O 1
ATOM 755 N N . ASP A 1 100 ? 5.593 -19.265 -17.603 1.00 59.19 100 ASP A N 1
ATOM 756 C CA . ASP A 1 100 ? 4.409 -19.067 -18.432 1.00 59.19 100 ASP A CA 1
ATOM 757 C C . ASP A 1 100 ? 4.333 -17.610 -18.932 1.00 59.19 100 ASP A C 1
ATOM 759 O O . ASP A 1 100 ? 3.721 -17.336 -19.964 1.00 59.19 100 ASP A O 1
ATOM 763 N N . HIS A 1 101 ? 5.050 -16.686 -18.277 1.00 64.12 101 HIS A N 1
ATOM 764 C CA . HIS A 1 101 ? 5.115 -15.254 -18.599 1.00 64.12 101 HIS A CA 1
ATOM 765 C C . HIS A 1 101 ? 6.455 -14.815 -19.225 1.00 64.12 101 HIS A C 1
ATOM 767 O O . HIS A 1 101 ? 6.921 -13.693 -19.006 1.00 64.12 101 HIS A O 1
ATOM 773 N N . GLN A 1 102 ? 7.075 -15.671 -20.049 1.00 66.25 102 GLN A N 1
ATOM 774 C CA . GLN A 1 102 ? 8.409 -15.435 -20.641 1.00 66.25 102 GLN A CA 1
ATOM 775 C C . GLN A 1 102 ? 8.538 -14.155 -21.494 1.00 66.25 102 GLN A C 1
ATOM 777 O O . GLN A 1 102 ? 9.648 -13.757 -21.828 1.00 66.25 102 GLN A O 1
ATOM 782 N N . GLY A 1 103 ? 7.434 -13.487 -21.850 1.00 75.62 103 GLY A N 1
ATOM 783 C CA . GLY A 1 103 ? 7.450 -12.274 -22.678 1.00 75.62 103 GLY A CA 1
ATOM 784 C C . GLY A 1 103 ? 7.263 -10.950 -21.932 1.00 75.62 103 GLY A C 1
ATOM 785 O O . GLY A 1 103 ? 7.546 -9.895 -22.501 1.00 75.62 103 GLY A O 1
ATOM 786 N N . GLY A 1 104 ? 6.774 -10.965 -20.691 1.00 86.69 104 GLY A N 1
ATOM 787 C CA . GLY A 1 104 ? 6.363 -9.734 -20.018 1.00 86.69 104 GLY A CA 1
ATOM 788 C C . GLY A 1 104 ? 5.294 -9.921 -18.951 1.00 86.69 104 GLY A C 1
ATOM 789 O O . GLY A 1 104 ? 4.792 -11.022 -18.743 1.00 86.69 104 GLY A O 1
ATOM 790 N N . ALA A 1 105 ? 4.936 -8.822 -18.301 1.00 90.44 105 ALA A N 1
ATOM 791 C CA . ALA A 1 105 ? 3.779 -8.706 -17.432 1.00 90.44 105 ALA A CA 1
ATOM 792 C C . ALA A 1 105 ? 2.988 -7.454 -17.818 1.00 90.44 105 ALA A C 1
ATOM 794 O O . ALA A 1 105 ? 3.558 -6.378 -18.000 1.00 90.44 105 ALA A O 1
ATOM 795 N N . THR A 1 106 ? 1.671 -7.590 -17.923 1.00 92.56 106 THR A N 1
ATOM 796 C CA . THR A 1 106 ? 0.763 -6.461 -18.128 1.00 92.56 106 THR A CA 1
ATOM 797 C C . THR A 1 106 ? -0.072 -6.297 -16.875 1.00 92.56 106 THR A C 1
ATOM 799 O O . THR A 1 106 ? -0.775 -7.223 -16.487 1.00 92.56 106 THR A O 1
ATOM 802 N N . MET A 1 107 ? 0.008 -5.126 -16.252 1.00 93.50 107 MET A N 1
ATOM 803 C CA . MET A 1 107 ? -0.865 -4.736 -15.155 1.00 93.50 107 MET A CA 1
ATOM 804 C C . MET A 1 107 ? -2.130 -4.097 -15.710 1.00 93.50 107 MET A C 1
ATOM 806 O O . MET A 1 107 ? -2.067 -3.155 -16.495 1.00 93.50 107 MET A O 1
ATOM 810 N N . THR A 1 108 ? -3.272 -4.562 -15.239 1.00 92.38 108 THR A N 1
ATOM 811 C CA . THR A 1 108 ? -4.605 -4.051 -15.544 1.00 92.38 108 THR A CA 1
ATOM 812 C C . THR A 1 108 ? -5.349 -3.766 -14.240 1.00 92.38 108 THR A C 1
ATOM 814 O O . THR A 1 108 ? -4.919 -4.166 -13.159 1.00 92.38 108 THR A O 1
ATOM 817 N N . CYS A 1 109 ? -6.519 -3.125 -14.308 1.00 88.69 109 CYS A N 1
ATOM 818 C CA . CYS A 1 109 ? -7.355 -2.951 -13.114 1.00 88.69 109 CYS A CA 1
ATOM 819 C C . CYS A 1 109 ? -7.847 -4.284 -12.513 1.00 88.69 109 CYS A C 1
ATOM 821 O O . CYS A 1 109 ? -8.308 -4.286 -11.378 1.00 88.69 109 CYS A O 1
ATOM 823 N N . ALA A 1 110 ? -7.764 -5.402 -13.248 1.00 87.06 110 ALA A N 1
ATOM 824 C CA . ALA A 1 110 ? -8.113 -6.732 -12.744 1.00 87.06 110 ALA A CA 1
ATOM 825 C C . ALA A 1 110 ? -7.022 -7.348 -11.846 1.00 87.06 110 ALA A C 1
ATOM 827 O O . ALA A 1 110 ? -7.254 -8.393 -11.239 1.00 87.06 110 ALA A O 1
ATOM 828 N N . ASP A 1 111 ? -5.842 -6.724 -11.780 1.00 89.19 111 ASP A N 1
ATOM 829 C CA . ASP A 1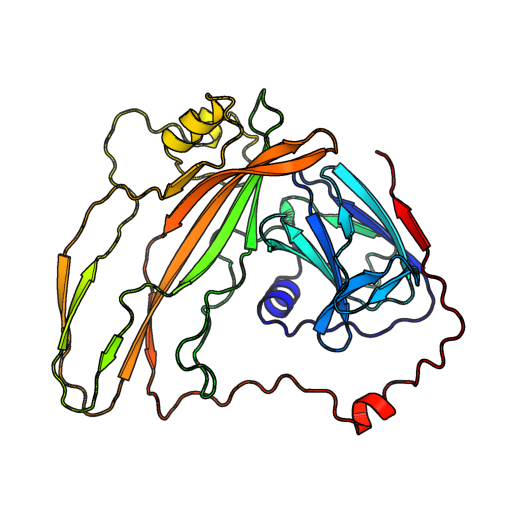 111 ? -4.746 -7.126 -10.893 1.00 89.19 111 ASP A CA 1
ATOM 830 C C . ASP A 1 111 ? -4.824 -6.450 -9.517 1.00 89.19 111 ASP A C 1
ATOM 832 O O . ASP A 1 111 ? -4.089 -6.829 -8.602 1.00 89.19 111 ASP A O 1
ATOM 836 N N . PHE A 1 112 ? -5.722 -5.472 -9.357 1.00 91.31 112 PHE A N 1
ATOM 837 C CA . PHE A 1 112 ? -6.028 -4.880 -8.059 1.00 91.31 112 PHE A CA 1
ATOM 838 C C . PHE A 1 112 ? -6.758 -5.883 -7.172 1.00 91.31 112 PHE A C 1
ATOM 840 O O . PHE A 1 112 ? -7.449 -6.783 -7.652 1.00 91.31 112 PHE A O 1
ATOM 847 N N . LEU A 1 113 ? -6.624 -5.699 -5.862 1.00 89.75 113 LEU A N 1
ATOM 848 C CA . LEU A 1 113 ? -7.408 -6.469 -4.909 1.00 89.75 113 LEU A CA 1
ATOM 849 C C . LEU A 1 113 ? -8.861 -6.006 -4.902 1.00 89.75 113 LEU A C 1
ATOM 851 O O . LEU A 1 113 ? -9.161 -4.827 -5.114 1.00 89.75 113 LEU A O 1
ATOM 855 N N . ASP A 1 114 ? -9.751 -6.936 -4.576 1.00 88.19 114 ASP A N 1
ATOM 856 C CA . ASP A 1 114 ? -11.144 -6.602 -4.335 1.00 88.19 114 ASP A CA 1
ATOM 857 C C . ASP A 1 114 ? -11.270 -5.683 -3.103 1.00 88.19 114 ASP A C 1
ATOM 859 O O . ASP A 1 114 ? -10.530 -5.832 -2.121 1.00 88.19 114 ASP A O 1
ATOM 863 N N . PRO A 1 115 ? -12.225 -4.734 -3.098 1.00 86.94 115 PRO A N 1
ATOM 864 C CA . PRO A 1 115 ? -12.506 -3.924 -1.920 1.00 86.94 115 PRO A CA 1
ATOM 865 C C . PRO A 1 115 ? -12.785 -4.793 -0.685 1.00 86.94 115 PRO A C 1
ATOM 867 O O . PRO A 1 115 ? -13.649 -5.667 -0.703 1.00 86.94 115 PRO A O 1
ATOM 870 N N . GLY A 1 116 ? -12.076 -4.519 0.408 1.00 87.38 116 GLY A N 1
ATOM 871 C CA . GLY A 1 116 ? -12.120 -5.286 1.651 1.00 87.38 116 GLY A CA 1
ATOM 872 C C . GLY A 1 116 ? -11.049 -6.371 1.769 1.00 87.38 116 GLY A C 1
ATOM 873 O O . GLY A 1 116 ? -10.745 -6.769 2.892 1.00 87.38 116 GLY A O 1
ATOM 874 N N . ASP A 1 117 ? -10.413 -6.790 0.672 1.00 89.94 117 ASP A N 1
ATOM 875 C CA . ASP A 1 117 ? -9.376 -7.832 0.683 1.00 89.94 117 ASP A CA 1
ATOM 876 C C . ASP A 1 117 ? -7.968 -7.272 0.952 1.00 89.94 117 ASP A C 1
ATOM 878 O O . ASP A 1 117 ? -6.987 -7.624 0.311 1.00 89.94 117 ASP A O 1
ATOM 882 N N . VAL A 1 118 ? -7.830 -6.363 1.919 1.00 91.25 118 VAL A N 1
ATOM 883 C CA . VAL A 1 118 ? -6.576 -5.617 2.162 1.00 91.25 118 VAL A CA 1
ATOM 884 C C . VAL A 1 118 ? -5.514 -6.400 2.946 1.00 91.25 118 VAL A C 1
ATOM 886 O O . VAL A 1 118 ? -4.536 -5.835 3.441 1.00 91.25 118 VAL A O 1
ATOM 889 N N . GLY A 1 119 ? -5.707 -7.712 3.078 1.00 91.06 119 GLY A N 1
ATOM 890 C CA . GLY A 1 119 ? -4.912 -8.581 3.932 1.00 91.06 119 GLY A CA 1
ATOM 891 C C . GLY A 1 119 ? -5.320 -8.538 5.410 1.00 91.06 119 GLY A C 1
ATOM 892 O O . GLY A 1 119 ? -6.304 -7.897 5.794 1.00 91.06 119 GLY A O 1
ATOM 893 N N . PRO A 1 120 ? -4.590 -9.273 6.266 1.00 92.44 120 PRO A N 1
ATOM 894 C CA . PRO A 1 120 ? -4.921 -9.390 7.677 1.00 92.44 120 PRO A CA 1
ATOM 895 C C . PRO A 1 120 ? -4.611 -8.105 8.447 1.00 92.44 120 PRO A C 1
ATOM 897 O O . PRO A 1 120 ? -3.713 -7.335 8.102 1.00 92.44 120 PRO A O 1
ATOM 900 N N . ILE A 1 121 ? -5.316 -7.933 9.562 1.00 94.12 121 ILE A N 1
ATOM 901 C CA . ILE A 1 121 ? -5.015 -6.900 10.548 1.00 94.12 121 ILE A CA 1
ATOM 902 C C . ILE A 1 121 ? -3.596 -7.102 11.110 1.00 94.12 121 ILE A C 1
ATOM 904 O O . ILE A 1 121 ? -3.229 -8.236 11.441 1.00 94.12 121 ILE A O 1
ATOM 908 N N . PRO A 1 122 ? -2.801 -6.027 11.265 1.00 93.88 122 PRO A N 1
ATOM 909 C CA . PRO A 1 122 ? -1.524 -6.093 11.959 1.00 93.88 122 PRO A CA 1
ATOM 910 C C . PRO A 1 122 ? -1.681 -6.626 13.390 1.00 93.88 122 PRO A C 1
ATOM 912 O O . PRO A 1 122 ? -2.473 -6.123 14.185 1.00 93.88 122 PRO A O 1
ATOM 915 N N . VAL A 1 123 ? -0.899 -7.650 13.725 1.00 92.69 123 VAL A N 1
ATOM 916 C CA . VAL A 1 123 ? -0.918 -8.287 15.047 1.00 92.69 123 VAL A CA 1
ATOM 917 C C . VAL A 1 123 ? 0.234 -7.723 15.888 1.00 92.69 123 VAL A C 1
ATOM 919 O O . VAL A 1 123 ? 1.350 -7.628 15.367 1.00 92.69 123 VAL A O 1
ATOM 922 N N . PRO A 1 124 ? 0.000 -7.339 17.158 1.00 93.12 124 PRO A N 1
ATOM 923 C CA . PRO A 1 124 ? 1.067 -6.916 18.059 1.00 93.12 124 PRO A CA 1
ATOM 924 C C . PRO A 1 124 ? 2.093 -8.033 18.288 1.00 93.12 124 PRO A C 1
ATOM 926 O O . PRO A 1 124 ? 1.755 -9.216 18.327 1.00 93.12 124 PRO A O 1
ATOM 929 N N . ASP A 1 125 ? 3.347 -7.637 18.482 1.00 92.94 125 ASP A N 1
ATOM 930 C CA . ASP A 1 125 ? 4.453 -8.525 18.848 1.00 92.94 125 ASP A CA 1
ATOM 931 C C . ASP A 1 125 ? 5.197 -7.970 20.076 1.00 92.94 125 ASP A C 1
ATOM 933 O O . ASP A 1 125 ? 4.970 -6.827 20.482 1.00 92.94 125 ASP A O 1
ATOM 937 N N . SER A 1 126 ? 6.066 -8.766 20.707 1.00 91.75 126 SER A N 1
ATOM 938 C CA . SER A 1 126 ? 6.752 -8.351 21.942 1.00 91.75 126 SER A CA 1
ATOM 939 C C . SER A 1 126 ? 7.709 -7.162 21.745 1.00 91.75 126 SER A C 1
ATOM 941 O O . SER A 1 126 ? 8.018 -6.460 22.707 1.00 91.75 126 SER A O 1
ATOM 943 N N . ALA A 1 127 ? 8.128 -6.863 20.507 1.00 91.12 127 ALA A N 1
ATOM 944 C CA . ALA A 1 127 ? 8.902 -5.660 20.184 1.00 91.12 127 ALA A CA 1
ATOM 945 C C . ALA A 1 127 ? 8.017 -4.453 19.835 1.00 91.12 127 ALA A C 1
ATOM 947 O O . ALA A 1 127 ? 8.456 -3.309 19.965 1.00 91.12 127 ALA A O 1
ATOM 948 N N . ARG A 1 128 ? 6.790 -4.689 19.365 1.00 91.19 128 ARG A N 1
ATOM 949 C CA . ARG A 1 128 ? 5.806 -3.682 18.953 1.00 91.19 128 ARG A CA 1
ATOM 950 C C . ARG A 1 128 ? 4.423 -4.056 19.499 1.00 91.19 128 ARG A C 1
ATOM 952 O O . ARG A 1 128 ? 3.578 -4.557 18.751 1.00 91.19 128 ARG A O 1
ATOM 959 N N . PRO A 1 129 ? 4.161 -3.757 20.785 1.00 89.69 129 PRO A N 1
ATOM 960 C CA . PRO A 1 129 ? 2.866 -4.022 21.417 1.00 89.69 129 PRO A CA 1
ATOM 961 C C . PRO A 1 129 ? 1.706 -3.232 20.799 1.00 89.69 129 PRO A C 1
ATOM 963 O O . PRO A 1 129 ? 0.547 -3.611 20.940 1.00 89.69 129 PRO A O 1
ATOM 966 N N . ILE A 1 130 ? 2.020 -2.128 20.118 1.00 91.38 130 ILE A N 1
ATOM 967 C CA . ILE A 1 130 ? 1.090 -1.357 19.297 1.00 91.38 130 ILE A CA 1
ATOM 968 C C . ILE A 1 130 ? 1.629 -1.422 17.863 1.00 91.38 130 ILE A C 1
ATOM 970 O O . ILE A 1 130 ? 2.613 -0.742 17.554 1.00 91.38 130 ILE A O 1
ATOM 974 N N . PRO A 1 131 ? 1.066 -2.279 16.999 1.00 92.62 131 PRO A N 1
ATOM 975 C CA . PRO A 1 131 ? 1.518 -2.386 15.624 1.00 92.62 131 PRO A CA 1
ATOM 976 C C . PRO A 1 131 ? 1.088 -1.140 14.828 1.00 92.62 131 PRO A C 1
ATOM 978 O O . PRO A 1 131 ? 0.099 -0.490 15.177 1.00 92.62 131 PRO A O 1
ATOM 981 N N . PRO A 1 132 ? 1.824 -0.787 13.761 1.00 93.12 132 PRO A N 1
ATOM 982 C CA . PRO A 1 132 ? 1.416 0.286 12.862 1.00 93.12 132 PRO A CA 1
ATOM 983 C C . PRO A 1 132 ? 0.184 -0.120 12.042 1.00 93.12 132 PRO A C 1
ATOM 985 O O . PRO A 1 132 ? -0.188 -1.294 12.002 1.00 93.12 132 PRO A O 1
ATOM 988 N N . ASP A 1 133 ? -0.386 0.850 11.329 1.00 95.31 133 ASP A N 1
ATOM 989 C CA . ASP A 1 133 ? -1.381 0.610 10.281 1.00 95.31 133 ASP A CA 1
ATOM 990 C C . ASP A 1 133 ? -0.874 -0.411 9.245 1.00 95.31 133 ASP A C 1
ATOM 992 O O . ASP A 1 133 ? 0.336 -0.541 9.010 1.00 95.31 133 ASP A O 1
ATOM 996 N N . SER A 1 134 ? -1.793 -1.137 8.599 1.00 95.25 134 SER A N 1
ATOM 997 C CA . SER A 1 134 ? -1.403 -2.026 7.502 1.00 95.25 134 SER A CA 1
ATOM 998 C C . SER A 1 134 ? -0.923 -1.213 6.296 1.00 95.25 134 SER A C 1
ATOM 1000 O O . SER A 1 134 ? -1.315 -0.053 6.126 1.00 95.25 134 SER A O 1
ATOM 1002 N N . PRO A 1 135 ? -0.117 -1.811 5.401 1.00 95.19 135 PRO A N 1
ATOM 1003 C CA . PRO A 1 135 ? 0.169 -1.187 4.121 1.00 95.19 135 PRO A CA 1
ATOM 1004 C C . PRO A 1 135 ? -1.125 -0.911 3.350 1.00 95.19 135 PRO A C 1
ATOM 1006 O O . PRO A 1 135 ? -2.110 -1.646 3.477 1.00 95.19 135 PRO A O 1
ATOM 1009 N N . ARG A 1 136 ? -1.102 0.148 2.541 1.00 96.06 136 ARG A N 1
ATOM 1010 C CA . ARG A 1 136 ? -2.200 0.484 1.635 1.00 96.06 136 ARG A CA 1
ATOM 1011 C C . ARG A 1 136 ? -2.220 -0.454 0.448 1.00 96.06 136 ARG A C 1
ATOM 1013 O O . ARG A 1 136 ? -1.164 -0.837 -0.053 1.00 96.06 136 ARG A O 1
ATOM 1020 N N . VAL A 1 137 ? -3.416 -0.766 -0.025 1.00 95.94 137 VAL A N 1
ATOM 1021 C CA . VAL A 1 137 ? -3.628 -1.510 -1.265 1.00 95.94 137 VAL A CA 1
ATOM 1022 C C . VAL A 1 137 ? -4.528 -0.724 -2.192 1.00 95.94 137 VAL A C 1
ATOM 1024 O O . VAL A 1 137 ? -5.488 -0.105 -1.740 1.00 95.94 137 VAL A O 1
ATOM 1027 N N . VAL A 1 138 ? -4.220 -0.740 -3.481 1.00 95.50 138 VAL A N 1
ATOM 1028 C CA . VAL A 1 138 ? -5.087 -0.178 -4.509 1.00 95.50 138 VAL A CA 1
ATOM 1029 C C . VAL A 1 138 ? -6.195 -1.182 -4.790 1.00 95.50 138 VAL A C 1
ATOM 1031 O O . VAL A 1 138 ? -5.927 -2.343 -5.085 1.00 95.50 138 VAL A O 1
ATOM 1034 N N . VAL A 1 139 ? -7.435 -0.710 -4.698 1.00 93.38 139 VAL A N 1
ATOM 1035 C CA . VAL A 1 139 ? -8.651 -1.498 -4.971 1.00 93.38 139 VAL A CA 1
ATOM 1036 C C . VAL A 1 139 ? -9.442 -0.938 -6.156 1.00 93.38 139 VAL A C 1
ATOM 1038 O O . VAL A 1 139 ? -10.531 -1.400 -6.482 1.00 93.38 139 VAL A O 1
ATOM 1041 N N . GLY A 1 140 ? -8.930 0.119 -6.790 1.00 90.19 140 GLY A N 1
ATOM 1042 C CA . GLY A 1 140 ? -9.563 0.739 -7.943 1.00 90.19 140 GLY A CA 1
ATOM 1043 C C . GLY A 1 140 ? -8.798 1.950 -8.453 1.00 90.19 140 GLY A C 1
ATOM 1044 O O . GLY A 1 140 ? -8.194 2.699 -7.686 1.00 90.19 140 GLY A O 1
ATOM 1045 N N . CYS A 1 141 ? -8.870 2.177 -9.761 1.00 90.88 141 CYS A N 1
ATOM 1046 C CA . CYS A 1 141 ? -8.480 3.442 -10.367 1.00 90.88 141 CYS A CA 1
ATOM 1047 C C . CYS A 1 141 ? -9.412 3.777 -11.538 1.00 90.88 141 CYS A C 1
ATOM 1049 O O . CYS A 1 141 ? -10.053 2.888 -12.103 1.00 90.88 141 CYS A O 1
ATOM 1051 N N . GLY A 1 142 ? -9.539 5.059 -11.866 1.00 86.81 142 GLY A N 1
ATOM 1052 C CA . GLY A 1 142 ? -10.357 5.531 -12.981 1.00 86.81 142 GLY A CA 1
ATOM 1053 C C . GLY A 1 142 ? -9.991 6.950 -13.398 1.00 86.81 142 GLY A C 1
ATOM 1054 O O . GLY A 1 142 ? -9.243 7.633 -12.705 1.00 86.81 142 GLY A O 1
ATOM 1055 N N . MET A 1 143 ? -10.527 7.406 -14.526 1.00 82.88 143 MET A N 1
ATOM 1056 C CA . MET A 1 143 ? -10.443 8.808 -14.943 1.00 82.88 143 MET A CA 1
ATOM 1057 C C . MET A 1 143 ? -11.814 9.466 -14.804 1.00 82.88 143 MET A C 1
ATOM 1059 O O . MET A 1 143 ? -12.830 8.847 -15.129 1.00 82.88 143 MET A O 1
ATOM 1063 N N . ALA A 1 144 ? -11.847 10.714 -14.338 1.00 71.81 144 ALA A N 1
ATOM 1064 C CA . ALA A 1 144 ? -13.068 11.515 -14.369 1.00 71.81 144 ALA A CA 1
ATOM 1065 C C . ALA A 1 144 ? -13.415 11.857 -15.828 1.00 71.81 144 ALA A C 1
ATOM 1067 O O . ALA A 1 144 ? -12.551 12.289 -16.588 1.00 71.81 144 ALA A O 1
ATOM 1068 N N . GLN A 1 145 ? -14.664 11.673 -16.257 1.00 65.75 145 GLN A N 1
ATOM 1069 C CA . GLN A 1 145 ? -15.026 12.000 -17.636 1.00 65.75 145 GLN A CA 1
ATOM 1070 C C . GLN A 1 145 ? -14.900 13.494 -17.923 1.00 65.75 145 GLN A C 1
ATOM 1072 O O . GLN A 1 145 ? -15.337 14.337 -17.145 1.00 65.75 145 GLN A O 1
ATOM 1077 N N . GLY A 1 146 ? -14.330 13.810 -19.087 1.00 65.62 146 GLY A N 1
ATOM 1078 C CA . GLY A 1 146 ? -14.126 15.188 -19.532 1.00 65.62 146 GLY A CA 1
ATOM 1079 C C . GLY A 1 146 ? -12.995 15.924 -18.808 1.00 65.62 146 GLY A C 1
ATOM 1080 O O . GLY A 1 146 ? -12.724 17.070 -19.156 1.00 65.62 146 GLY A O 1
ATOM 1081 N N . LEU A 1 147 ? -12.314 15.280 -17.854 1.00 74.69 147 LEU A N 1
ATOM 1082 C CA . LEU A 1 147 ? -11.181 15.836 -17.123 1.00 74.69 147 LEU A CA 1
ATOM 1083 C C . LEU A 1 147 ? -9.960 14.908 -17.238 1.00 74.69 147 LEU A C 1
ATOM 1085 O O . LEU A 1 147 ? -10.109 13.689 -17.237 1.00 74.69 147 LEU A O 1
ATOM 1089 N N . PRO A 1 148 ? -8.728 15.443 -17.279 1.00 80.19 148 PRO A N 1
ATOM 1090 C CA . PRO A 1 148 ? -7.510 14.628 -17.305 1.00 80.19 148 PRO A CA 1
ATOM 1091 C C . PRO A 1 148 ? -7.153 14.036 -15.927 1.00 80.19 148 PRO A C 1
ATOM 1093 O O . PRO A 1 148 ? -6.036 13.558 -15.726 1.00 80.19 148 PRO A O 1
ATOM 1096 N N . ASN A 1 149 ? -8.060 14.115 -14.948 1.00 84.94 149 ASN A N 1
ATOM 1097 C CA . ASN A 1 149 ? -7.802 13.703 -13.577 1.00 84.94 149 ASN A CA 1
ATOM 1098 C C . ASN A 1 149 ? -7.894 12.186 -13.411 1.00 84.94 149 ASN A C 1
ATOM 1100 O O . ASN A 1 149 ? -8.865 11.554 -13.831 1.00 84.94 149 ASN A O 1
ATOM 1104 N N . VAL A 1 150 ? -6.903 11.632 -12.716 1.00 89.06 150 VAL A N 1
ATOM 1105 C CA . VAL A 1 150 ? -6.853 10.222 -12.325 1.00 89.06 150 VAL A CA 1
ATOM 1106 C C . VAL A 1 150 ? -7.345 10.098 -10.892 1.00 89.06 150 VAL A C 1
ATOM 1108 O O . VAL A 1 150 ? -6.926 10.843 -10.014 1.00 89.06 150 VAL A O 1
ATOM 1111 N N . ILE A 1 151 ? -8.223 9.142 -10.641 1.00 88.06 151 ILE A N 1
ATOM 1112 C CA . ILE A 1 151 ? -8.766 8.828 -9.327 1.00 88.06 151 ILE A CA 1
ATOM 1113 C C . ILE A 1 151 ? -8.204 7.475 -8.920 1.00 88.06 151 ILE A C 1
ATOM 1115 O O . ILE A 1 151 ? -8.331 6.507 -9.669 1.00 88.06 151 ILE A O 1
ATOM 1119 N N . VAL A 1 152 ? -7.609 7.397 -7.736 1.00 91.69 152 VAL A N 1
ATOM 1120 C CA . VAL A 1 152 ? -7.109 6.150 -7.148 1.00 91.69 152 VAL A CA 1
ATOM 1121 C C . VAL A 1 152 ? -7.856 5.897 -5.850 1.00 91.69 152 VAL A C 1
ATOM 1123 O O . VAL A 1 152 ? -8.008 6.800 -5.027 1.00 91.69 152 VAL A O 1
ATOM 1126 N N . ARG A 1 153 ? -8.324 4.665 -5.675 1.00 91.75 153 ARG A N 1
ATOM 1127 C CA . ARG A 1 153 ? -8.991 4.180 -4.472 1.00 91.75 153 ARG A CA 1
ATOM 1128 C C . ARG A 1 153 ? -8.077 3.186 -3.777 1.00 91.75 153 ARG A C 1
ATOM 1130 O O . ARG A 1 153 ? -7.733 2.148 -4.340 1.00 91.75 153 ARG A O 1
ATOM 1137 N N . GLU A 1 154 ? -7.713 3.507 -2.548 1.00 95.38 154 GLU A N 1
ATOM 1138 C CA . GLU A 1 154 ? -6.868 2.684 -1.696 1.00 95.38 154 GLU A CA 1
ATOM 1139 C C . GLU A 1 154 ? -7.618 2.273 -0.434 1.00 95.38 154 GLU A C 1
ATOM 1141 O O . GLU A 1 154 ? -8.465 3.018 0.061 1.00 95.38 154 GLU A O 1
ATOM 1146 N N . GLN A 1 155 ? -7.281 1.114 0.120 1.00 95.06 155 GLN A N 1
ATOM 1147 C CA . GLN A 1 155 ? -7.796 0.667 1.408 1.00 95.06 155 GLN A CA 1
ATOM 1148 C C . GLN A 1 155 ? -6.681 0.093 2.289 1.00 95.06 155 GLN A C 1
ATOM 1150 O O . GLN A 1 155 ? -5.656 -0.370 1.789 1.00 95.06 155 GLN A O 1
ATOM 1155 N N . PHE A 1 156 ? -6.862 0.169 3.607 1.00 96.44 156 PHE A N 1
ATOM 1156 C CA . PHE A 1 156 ? -5.947 -0.396 4.604 1.00 96.44 156 PHE A CA 1
ATOM 1157 C C . PHE A 1 156 ? -6.611 -0.526 5.978 1.00 96.44 156 PHE A C 1
ATOM 1159 O O . PHE A 1 156 ? -7.592 0.156 6.275 1.00 96.44 156 PHE A O 1
ATOM 1166 N N . TRP A 1 157 ? -6.059 -1.373 6.843 1.00 96.31 157 TRP A N 1
ATOM 1167 C CA . TRP A 1 157 ? -6.421 -1.424 8.254 1.00 96.31 157 TRP A CA 1
ATOM 1168 C C . TRP A 1 157 ? -5.733 -0.299 9.014 1.00 96.31 157 TRP A C 1
ATOM 1170 O O . TRP A 1 157 ? -4.504 -0.253 9.097 1.00 96.31 157 TRP A O 1
ATOM 1180 N N . ARG A 1 158 ? -6.539 0.576 9.611 1.00 94.44 158 ARG A N 1
ATOM 1181 C CA . ARG A 1 158 ? -6.071 1.645 10.485 1.00 94.44 158 ARG A CA 1
ATOM 1182 C C . ARG A 1 158 ? -6.368 1.313 11.938 1.00 94.44 158 ARG A C 1
ATOM 1184 O O . ARG A 1 158 ? -7.487 0.901 12.260 1.00 94.44 158 ARG A O 1
ATOM 1191 N N . LEU A 1 159 ? -5.395 1.539 12.812 1.00 92.06 159 LEU A N 1
ATOM 1192 C CA . LEU A 1 159 ? -5.614 1.455 14.248 1.00 92.06 159 LEU A CA 1
ATOM 1193 C C . LEU A 1 159 ? -6.471 2.647 14.701 1.00 92.06 159 LEU A C 1
ATOM 1195 O O . LEU A 1 159 ? -6.121 3.811 14.485 1.00 92.06 159 LEU A O 1
ATOM 1199 N N . ALA A 1 160 ? -7.610 2.366 15.326 1.00 85.62 160 ALA A N 1
ATOM 1200 C CA . ALA A 1 160 ? -8.498 3.393 15.843 1.00 85.62 160 ALA A CA 1
ATOM 1201 C C . ALA A 1 160 ? -7.931 3.998 17.145 1.00 85.62 160 ALA A C 1
ATOM 1203 O O . ALA A 1 160 ? -7.356 3.275 17.972 1.00 85.62 160 ALA A O 1
ATOM 1204 N N . PRO A 1 161 ? -8.122 5.316 17.359 1.00 78.31 161 PRO A N 1
ATOM 1205 C CA . PRO A 1 161 ? -7.576 6.036 18.513 1.00 78.31 161 PRO A CA 1
ATOM 1206 C C . PRO A 1 161 ? -8.155 5.569 19.856 1.00 78.31 161 PRO A C 1
ATOM 1208 O O . PRO A 1 161 ? -7.565 5.829 20.897 1.00 78.31 161 PRO A O 1
ATOM 1211 N N . ASP A 1 162 ? -9.278 4.852 19.828 1.00 80.88 162 ASP A N 1
ATOM 1212 C CA . ASP A 1 162 ? -9.996 4.367 21.009 1.00 80.88 162 ASP A CA 1
ATOM 1213 C C . ASP A 1 162 ? -9.405 3.075 21.613 1.00 80.88 162 ASP A C 1
ATOM 1215 O O . ASP A 1 162 ? -9.979 2.483 22.527 1.00 80.88 162 ASP A O 1
ATOM 1219 N N . SER A 1 163 ? -8.260 2.613 21.103 1.00 83.75 163 SER A N 1
ATOM 1220 C CA . SER A 1 163 ? -7.517 1.480 21.667 1.00 83.75 163 SER A CA 1
ATOM 1221 C C . SER A 1 163 ? -7.039 1.784 23.091 1.00 83.75 163 SER A C 1
ATOM 1223 O O . SER A 1 163 ? -6.562 2.882 23.376 1.00 83.75 163 SER A O 1
ATOM 1225 N N . TYR A 1 164 ? -7.155 0.816 24.003 1.00 84.69 164 TYR A N 1
ATOM 1226 C CA . TYR A 1 164 ? -6.852 1.020 25.424 1.00 84.69 164 TYR A CA 1
ATOM 1227 C C . TYR A 1 164 ? -6.188 -0.198 26.068 1.00 84.69 164 TYR A C 1
ATOM 1229 O O . TYR A 1 164 ? -6.302 -1.326 25.589 1.00 84.69 164 TYR A O 1
ATOM 1237 N N . SER A 1 165 ? -5.563 0.030 27.222 1.00 87.00 165 SER A N 1
ATOM 1238 C CA . SER A 1 165 ? -5.069 -1.015 28.120 1.00 87.00 165 SER A CA 1
ATOM 1239 C C . SER A 1 165 ? -5.709 -0.870 29.497 1.00 87.00 165 SER A C 1
ATOM 1241 O O . SER A 1 165 ? -5.991 0.250 29.939 1.00 87.00 165 SER A O 1
ATOM 1243 N N . ILE A 1 166 ? -5.949 -2.006 30.146 1.00 86.00 166 ILE A N 1
ATOM 1244 C CA . ILE A 1 166 ? -6.487 -2.112 31.502 1.00 86.00 166 ILE A CA 1
ATOM 1245 C C . ILE A 1 166 ? -5.594 -3.049 32.318 1.00 86.00 166 ILE A C 1
ATOM 1247 O O . ILE A 1 166 ? -5.179 -4.105 31.825 1.00 86.00 166 ILE A O 1
ATOM 1251 N N . GLY A 1 167 ? -5.243 -2.632 33.532 1.00 86.25 167 GLY A N 1
ATOM 1252 C CA . GLY A 1 167 ? -4.500 -3.454 34.479 1.00 86.25 167 GLY A CA 1
ATOM 1253 C C . GLY A 1 167 ? -5.374 -4.528 35.140 1.00 86.25 167 GLY A C 1
ATOM 1254 O O . GLY A 1 167 ? -6.601 -4.493 35.013 1.00 86.25 167 GLY A O 1
ATOM 1255 N N . PRO A 1 168 ? -4.759 -5.481 35.864 1.00 86.69 168 PRO A N 1
ATOM 1256 C CA . PRO A 1 168 ? -5.496 -6.435 36.685 1.00 86.69 168 PRO A CA 1
ATOM 1257 C C . PRO A 1 168 ? -6.358 -5.703 37.718 1.00 86.69 168 PRO A C 1
ATOM 1259 O O . PRO A 1 168 ? -5.894 -4.748 38.342 1.00 86.69 168 PRO A O 1
ATOM 1262 N N . ASP A 1 169 ? -7.605 -6.143 37.873 1.00 85.88 169 ASP A N 1
ATOM 1263 C CA . ASP A 1 169 ? -8.611 -5.615 38.805 1.00 85.88 169 ASP A CA 1
ATOM 1264 C C . ASP A 1 169 ? -8.955 -4.121 38.625 1.00 85.88 169 ASP A C 1
ATOM 1266 O O . ASP A 1 169 ? -9.696 -3.535 39.419 1.00 85.88 169 ASP A O 1
ATOM 1270 N N . GLU A 1 170 ? -8.470 -3.488 37.554 1.00 83.69 170 GLU A N 1
ATOM 1271 C CA . GLU A 1 170 ? -8.816 -2.115 37.211 1.00 83.69 170 GLU A CA 1
ATOM 1272 C C . GLU A 1 170 ? -10.214 -2.086 36.581 1.00 83.69 170 GLU A C 1
ATOM 1274 O O . GLU A 1 170 ? -10.554 -2.892 35.718 1.00 83.69 170 GLU A O 1
ATOM 1279 N N . THR A 1 171 ? -11.042 -1.132 37.003 1.00 79.06 171 THR A N 1
ATOM 1280 C CA . THR A 1 171 ? -12.302 -0.811 36.324 1.00 79.06 171 THR A CA 1
ATOM 1281 C C . THR A 1 171 ? -12.108 0.483 35.560 1.00 79.06 171 THR A C 1
ATOM 1283 O O . THR A 1 171 ? -11.746 1.505 36.145 1.00 79.06 171 THR A O 1
ATOM 1286 N N . ARG A 1 172 ? -12.384 0.459 34.256 1.00 74.94 172 ARG A N 1
ATOM 1287 C CA . ARG A 1 172 ? -12.241 1.637 33.403 1.00 74.94 172 ARG A CA 1
ATOM 1288 C C . ARG A 1 172 ? -13.513 1.863 32.607 1.00 74.94 172 ARG A C 1
ATOM 1290 O O . ARG A 1 172 ? -13.972 0.992 31.870 1.00 74.94 172 ARG A O 1
ATOM 1297 N N . THR A 1 173 ? -14.077 3.055 32.742 1.00 72.75 173 THR A N 1
ATOM 1298 C CA . THR A 1 173 ? -15.122 3.524 31.834 1.00 72.75 173 THR A CA 1
ATOM 1299 C C . THR A 1 173 ? -14.433 4.137 30.631 1.00 72.75 173 THR A C 1
ATOM 1301 O O . THR A 1 173 ? -13.759 5.160 30.753 1.00 72.75 173 THR A O 1
ATOM 1304 N N . VAL A 1 174 ? -14.566 3.483 29.481 1.00 65.50 174 VAL A N 1
ATOM 1305 C CA . VAL A 1 174 ? -14.044 4.000 28.220 1.00 65.50 174 VAL A CA 1
ATOM 1306 C C . VAL A 1 174 ? -15.211 4.595 27.454 1.00 65.50 174 VAL A C 1
ATOM 1308 O O . VAL A 1 174 ? -16.165 3.905 27.089 1.00 65.50 174 VAL A O 1
ATOM 1311 N N . SER A 1 175 ? -15.122 5.899 27.232 1.00 57.50 175 SER A N 1
ATOM 1312 C CA . SER A 1 175 ? -15.955 6.600 26.268 1.00 57.50 175 SER A CA 1
ATOM 1313 C C . SER A 1 175 ? -15.204 6.564 24.950 1.00 57.50 175 SER A C 1
ATOM 1315 O O . SER A 1 175 ? -14.167 7.214 24.833 1.00 57.50 175 SER A O 1
ATOM 1317 N N . TYR A 1 176 ? -15.692 5.793 23.986 1.00 56.09 176 TYR A N 1
ATOM 1318 C CA . TYR A 1 176 ? -15.136 5.819 22.639 1.00 56.09 176 TYR A CA 1
ATOM 1319 C C . TYR A 1 176 ? -16.115 6.493 21.690 1.00 56.09 176 TYR A C 1
ATOM 1321 O O . TYR A 1 176 ? -17.338 6.412 21.854 1.00 56.09 176 TYR A O 1
ATOM 1329 N N . THR A 1 177 ? -15.564 7.207 20.713 1.00 49.38 177 THR A N 1
ATOM 1330 C CA . THR A 1 177 ? -16.379 7.875 19.703 1.00 49.38 177 THR A CA 1
ATOM 1331 C C . THR A 1 177 ? -16.527 6.926 18.533 1.00 49.38 177 THR A C 1
ATOM 1333 O O . THR A 1 177 ? -15.658 6.853 17.666 1.00 49.38 177 THR A O 1
ATOM 1336 N N . GLN A 1 178 ? -17.644 6.199 18.476 1.00 43.03 178 GLN A N 1
ATOM 1337 C CA . GLN A 1 178 ? -17.933 5.405 17.291 1.00 43.03 178 GLN A CA 1
ATOM 1338 C C . GLN A 1 178 ? -18.263 6.359 16.140 1.00 43.03 178 GLN A C 1
ATOM 1340 O O . GLN A 1 178 ? -19.372 6.882 16.031 1.00 43.03 178 GLN A O 1
ATOM 1345 N N . THR A 1 179 ? -17.273 6.600 15.281 1.00 45.03 179 THR A N 1
ATOM 1346 C CA . THR A 1 179 ? -17.474 7.326 14.028 1.00 45.03 179 THR A CA 1
ATOM 1347 C C . THR A 1 179 ? -18.127 6.359 13.043 1.00 45.03 179 THR A C 1
ATOM 1349 O O . THR A 1 179 ? -17.461 5.543 12.402 1.00 45.03 179 THR A O 1
ATOM 1352 N N . SER A 1 180 ? -19.455 6.395 12.971 1.00 40.94 180 SER A N 1
ATOM 1353 C CA . SER A 1 180 ? -20.204 5.731 11.907 1.00 40.94 180 SER A CA 1
ATOM 1354 C C . SER A 1 180 ? -20.228 6.652 10.692 1.00 40.94 180 SER A C 1
ATOM 1356 O O . SER A 1 180 ? -20.906 7.676 10.698 1.00 40.94 180 SER A O 1
ATOM 1358 N N . GLY A 1 181 ? -19.456 6.317 9.660 1.00 38.59 181 GLY A N 1
ATOM 1359 C CA . GLY A 1 181 ? -19.549 6.987 8.371 1.00 38.59 181 GLY A CA 1
ATOM 1360 C C . GLY A 1 181 ? -20.790 6.518 7.614 1.00 38.59 181 GLY A C 1
ATOM 1361 O O . GLY A 1 181 ? -20.796 5.405 7.100 1.00 38.59 181 GLY A O 1
ATOM 1362 N N . MET A 1 182 ? -21.814 7.378 7.583 1.00 35.38 182 MET A N 1
ATOM 1363 C CA . MET A 1 182 ? -22.791 7.650 6.511 1.00 35.38 182 MET A CA 1
ATOM 1364 C C . MET A 1 182 ? -24.170 7.943 7.122 1.00 35.38 182 MET A C 1
ATOM 1366 O O . MET A 1 182 ? -25.021 7.062 7.220 1.00 35.38 182 MET A O 1
ATOM 1370 N N . GLU A 1 183 ? -24.414 9.199 7.516 1.00 31.80 183 GLU A N 1
ATOM 1371 C CA . GLU A 1 183 ? -25.784 9.674 7.696 1.00 31.80 183 GLU A CA 1
ATOM 1372 C C . GLU A 1 183 ? -26.364 9.998 6.312 1.00 31.80 183 GLU A C 1
ATOM 1374 O O . GLU A 1 183 ? -25.822 10.787 5.535 1.00 31.80 183 GLU A O 1
ATOM 1379 N N . SER A 1 184 ? -27.466 9.328 5.989 1.00 33.09 184 SER A N 1
ATOM 1380 C CA . SER A 1 184 ? -28.318 9.575 4.829 1.00 33.09 184 SER A CA 1
ATOM 1381 C C . SER A 1 184 ? -29.047 10.919 4.981 1.00 33.09 184 SER A C 1
ATOM 1383 O O . SER A 1 184 ? -30.260 10.960 5.179 1.00 33.09 184 SER A O 1
ATOM 1385 N N . THR A 1 185 ? -28.329 12.034 4.912 1.00 30.33 185 THR A N 1
ATOM 1386 C CA . THR A 1 185 ? -28.907 13.386 4.916 1.00 30.33 185 THR A CA 1
ATOM 1387 C C . THR A 1 185 ? -28.088 14.244 3.948 1.00 30.33 185 THR A C 1
ATOM 1389 O O . THR A 1 185 ? -27.076 14.845 4.277 1.00 30.33 185 THR A O 1
ATOM 1392 N N . THR A 1 186 ? -28.399 14.257 2.656 1.00 30.17 186 THR A N 1
ATOM 1393 C CA . THR A 1 186 ? -29.410 15.151 2.076 1.00 30.17 186 THR A CA 1
ATOM 1394 C C . THR A 1 186 ? -29.518 14.821 0.582 1.00 30.17 186 THR A C 1
ATOM 1396 O O . THR A 1 186 ? -28.496 14.679 -0.071 1.00 30.17 186 THR A O 1
ATOM 1399 N N . SER A 1 187 ? -30.748 14.639 0.095 1.00 30.89 187 SER A N 1
ATOM 1400 C CA . SER A 1 187 ? -31.340 14.732 -1.263 1.00 30.89 187 SER A CA 1
ATOM 1401 C C . SER A 1 187 ? -30.559 14.515 -2.584 1.00 30.89 187 SER A C 1
ATOM 1403 O O . SER A 1 187 ? -31.215 14.351 -3.607 1.00 30.89 187 SER A O 1
ATOM 1405 N N . GLU A 1 188 ? -29.229 14.482 -2.628 1.00 39.75 188 GLU A N 1
ATOM 1406 C CA . GLU A 1 188 ? -28.406 14.393 -3.844 1.00 39.75 188 GLU A CA 1
ATOM 1407 C C . GLU A 1 188 ? -27.281 13.358 -3.663 1.00 39.75 188 GLU A C 1
ATOM 1409 O O . GLU A 1 188 ? -26.091 13.654 -3.747 1.00 39.75 188 GLU A O 1
ATOM 1414 N N . GLN A 1 189 ? -27.646 12.103 -3.389 1.00 39.44 189 GLN A N 1
ATOM 1415 C CA . GLN A 1 189 ? -26.710 10.982 -3.517 1.00 39.44 189 GLN A CA 1
ATOM 1416 C C . GLN A 1 189 ? -26.475 10.688 -5.006 1.00 39.44 189 GLN A C 1
ATOM 1418 O O . GLN A 1 189 ? -27.133 9.825 -5.583 1.00 39.44 189 GLN A O 1
ATOM 1423 N N . GLN A 1 190 ? -25.545 11.398 -5.640 1.00 44.88 190 GLN A N 1
ATOM 1424 C CA . GLN A 1 190 ? -24.923 10.909 -6.871 1.00 44.88 190 GLN A CA 1
ATOM 1425 C C . GLN A 1 190 ? -23.733 10.031 -6.471 1.00 44.88 190 GLN A C 1
ATOM 1427 O O . GLN A 1 190 ? -22.874 10.449 -5.693 1.00 44.88 190 GLN A O 1
ATOM 1432 N N . SER A 1 191 ? -23.691 8.781 -6.943 1.00 48.28 191 SER A N 1
ATOM 1433 C CA . SER A 1 191 ? -22.486 7.956 -6.773 1.00 48.28 191 SER A CA 1
ATOM 1434 C C . SER A 1 191 ? -21.299 8.651 -7.449 1.00 48.28 191 SER A C 1
ATOM 1436 O O . SER A 1 191 ? -21.504 9.345 -8.437 1.00 48.28 191 SER A O 1
ATOM 1438 N N . LEU A 1 192 ? -20.052 8.472 -6.989 1.00 51.16 192 LEU A N 1
ATOM 1439 C CA . LEU A 1 192 ? -18.889 9.090 -7.660 1.00 51.16 192 LEU A CA 1
ATOM 1440 C C . LEU A 1 192 ? -18.862 8.757 -9.158 1.00 51.16 192 LEU A C 1
ATOM 1442 O O . LEU A 1 192 ? -18.541 9.600 -9.990 1.00 51.16 192 LEU A O 1
ATOM 1446 N N . ALA A 1 193 ? -19.246 7.522 -9.492 1.00 48.06 193 ALA A N 1
ATOM 1447 C CA . ALA A 1 193 ? -19.401 7.070 -10.865 1.00 48.06 193 ALA A CA 1
ATOM 1448 C C . ALA A 1 193 ? -20.479 7.855 -11.627 1.00 48.06 193 ALA A C 1
ATOM 1450 O O . ALA A 1 193 ? -20.310 8.062 -12.815 1.00 48.06 193 ALA A O 1
ATOM 1451 N N . GLN A 1 194 ? -21.551 8.321 -10.981 1.00 47.66 194 GLN A N 1
ATOM 1452 C CA . GLN A 1 194 ? -22.555 9.209 -11.577 1.00 47.66 194 GLN A CA 1
ATOM 1453 C C . GLN A 1 194 ? -22.094 10.673 -11.630 1.00 47.66 194 GLN A C 1
ATOM 1455 O O . GLN A 1 194 ? -22.289 11.315 -12.657 1.00 47.66 194 GLN A O 1
ATOM 1460 N N . SER A 1 195 ? -21.454 11.193 -10.577 1.00 44.78 195 SER A N 1
ATOM 1461 C CA . SER A 1 195 ? -20.986 12.589 -10.512 1.00 44.78 195 SER A CA 1
ATOM 1462 C C . SER A 1 195 ? -19.819 12.861 -11.462 1.00 44.78 195 SER A C 1
ATOM 1464 O O . SER A 1 195 ? -19.683 13.962 -11.984 1.00 44.78 195 SER A O 1
ATOM 1466 N N . LEU A 1 196 ? -18.971 11.854 -11.689 1.00 47.25 196 LEU A N 1
ATOM 1467 C CA . LEU A 1 196 ? -17.762 11.945 -12.515 1.00 47.25 196 LEU A CA 1
ATOM 1468 C C . LEU A 1 196 ? -17.841 11.097 -13.791 1.00 47.25 196 LEU A C 1
ATOM 1470 O O . LEU A 1 196 ? -16.857 11.006 -14.524 1.00 47.25 196 LEU A O 1
ATOM 1474 N N . ASN A 1 197 ? -18.992 10.460 -14.040 1.00 51.62 197 ASN A N 1
ATOM 1475 C CA . ASN A 1 197 ? -19.263 9.549 -15.158 1.00 51.62 197 ASN A CA 1
ATOM 1476 C C . ASN A 1 197 ? -18.141 8.497 -15.379 1.00 51.62 197 ASN A C 1
ATOM 1478 O O . ASN A 1 197 ? -17.882 8.054 -16.491 1.00 51.62 197 ASN A O 1
ATOM 1482 N N . VAL A 1 198 ? -17.416 8.099 -14.328 1.00 50.66 198 VAL A N 1
ATOM 1483 C CA . VAL A 1 198 ? -16.241 7.208 -14.420 1.00 50.66 198 VAL A CA 1
ATOM 1484 C C . VAL A 1 198 ? -16.671 5.846 -14.972 1.00 50.66 198 VAL A C 1
ATOM 1486 O O . VAL A 1 198 ? -17.677 5.288 -14.533 1.00 50.66 198 VAL A O 1
ATOM 1489 N N . SER A 1 199 ? -15.902 5.273 -15.905 1.00 50.56 199 SER A N 1
ATOM 1490 C CA . SER A 1 199 ? -16.147 3.914 -16.406 1.00 50.56 199 SER A CA 1
ATOM 1491 C C . SER A 1 199 ? -16.177 2.917 -15.238 1.00 50.56 199 SER A C 1
ATOM 1493 O O . SER A 1 199 ? -15.204 2.773 -14.497 1.00 50.56 199 SER A O 1
ATOM 1495 N N . ALA A 1 200 ? -17.328 2.273 -15.044 1.00 39.75 200 ALA A N 1
ATOM 1496 C CA . ALA A 1 200 ? -17.725 1.572 -13.825 1.00 39.75 200 ALA A CA 1
ATOM 1497 C C . ALA A 1 200 ? -17.096 0.175 -13.652 1.00 39.75 200 ALA A C 1
ATOM 1499 O O . ALA A 1 200 ? -17.810 -0.808 -13.476 1.00 39.75 200 ALA A O 1
ATOM 1500 N N . THR A 1 201 ? -15.770 0.060 -13.680 1.00 46.28 201 THR A N 1
ATOM 1501 C CA . THR A 1 201 ? -15.091 -1.231 -13.465 1.00 46.28 201 THR A CA 1
ATOM 1502 C C . THR A 1 201 ? -14.714 -1.520 -12.007 1.00 46.28 201 THR A C 1
ATOM 1504 O O . THR A 1 201 ? -14.332 -2.646 -11.725 1.00 46.28 201 THR A O 1
ATOM 1507 N N . ALA A 1 202 ? -14.861 -0.572 -11.065 1.00 44.31 202 ALA A N 1
ATOM 1508 C CA . ALA A 1 202 ? -14.271 -0.696 -9.716 1.00 44.31 202 ALA A CA 1
ATOM 1509 C C . ALA A 1 202 ? -15.199 -0.381 -8.519 1.00 44.31 202 ALA A C 1
ATOM 1511 O O . ALA A 1 202 ? -14.721 0.016 -7.4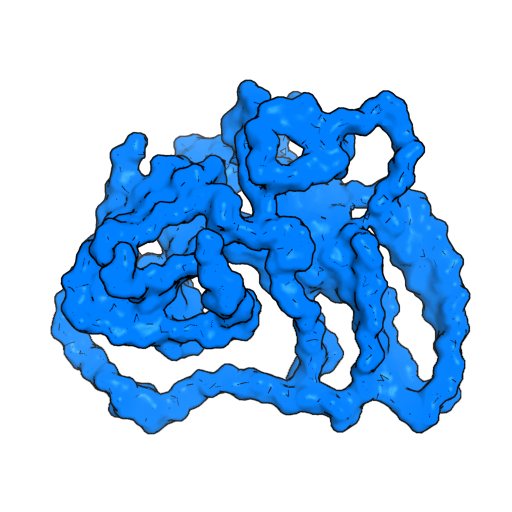55 1.00 44.31 202 ALA A O 1
ATOM 1512 N N . GLY A 1 203 ? -16.524 -0.538 -8.665 1.00 47.62 203 GLY A N 1
ATOM 1513 C CA . GLY A 1 203 ? -17.459 -0.463 -7.528 1.00 47.62 203 GLY A CA 1
ATOM 1514 C C . GLY A 1 203 ? -17.275 0.788 -6.658 1.00 47.62 203 GLY A C 1
ATOM 1515 O O . GLY A 1 203 ? -17.023 0.680 -5.459 1.00 47.62 203 GLY A O 1
ATOM 1516 N N . TRP A 1 204 ? -17.332 1.971 -7.273 1.00 56.44 204 TRP A N 1
ATOM 1517 C CA . TRP A 1 204 ? -17.217 3.258 -6.591 1.00 56.44 204 TRP A CA 1
ATOM 1518 C C . TRP A 1 204 ? -18.459 3.469 -5.723 1.00 56.44 204 TRP A C 1
ATOM 1520 O O . TRP A 1 204 ? -19.539 3.747 -6.245 1.00 56.44 204 TRP A O 1
ATOM 1530 N N . GLY A 1 205 ? -18.335 3.280 -4.411 1.00 51.62 205 GLY A N 1
ATOM 1531 C CA . GLY A 1 205 ? -19.412 3.581 -3.470 1.00 51.62 205 GLY A CA 1
ATOM 1532 C C . GLY A 1 205 ? -19.882 5.047 -3.549 1.00 51.62 205 GLY A C 1
ATOM 1533 O O . GLY A 1 205 ? -19.368 5.844 -4.343 1.00 51.62 205 GLY A O 1
ATOM 1534 N N . PRO A 1 206 ? -20.879 5.439 -2.743 1.00 45.25 206 PRO A N 1
ATOM 1535 C CA . PRO A 1 206 ? -21.274 6.841 -2.638 1.00 45.25 206 PRO A CA 1
ATOM 1536 C C . PRO A 1 206 ? -20.086 7.691 -2.152 1.00 45.25 206 PRO A C 1
ATOM 1538 O O . PRO A 1 206 ? -19.436 7.343 -1.169 1.00 45.25 206 PRO A O 1
ATOM 1541 N N . VAL A 1 207 ? -19.799 8.804 -2.835 1.00 47.00 207 VAL A N 1
ATOM 1542 C CA . VAL A 1 207 ? -18.757 9.775 -2.446 1.00 47.00 207 VAL A CA 1
ATOM 1543 C C . VAL A 1 207 ? -19.398 11.152 -2.333 1.00 47.00 207 VAL A C 1
ATOM 1545 O O . VAL A 1 207 ? -20.372 11.450 -3.018 1.00 47.00 207 VAL A O 1
ATOM 1548 N N . SER A 1 208 ? -18.885 11.989 -1.436 1.00 43.62 208 SER A N 1
ATOM 1549 C CA . SER A 1 208 ? -19.482 13.287 -1.128 1.00 43.62 208 SER A CA 1
ATOM 1550 C C . SER A 1 208 ? -19.388 14.325 -2.251 1.00 43.62 208 SER A C 1
ATOM 1552 O O . SER A 1 208 ? -18.456 14.369 -3.060 1.00 43.62 208 SER A O 1
ATOM 1554 N N . ALA A 1 209 ? -20.290 15.302 -2.159 1.00 42.88 209 ALA A N 1
ATOM 1555 C CA . ALA A 1 209 ? -20.247 16.558 -2.900 1.00 42.88 209 ALA A CA 1
ATOM 1556 C C . ALA A 1 209 ? -18.940 17.364 -2.711 1.00 42.88 209 ALA A C 1
ATOM 1558 O O . ALA A 1 209 ? -18.591 18.161 -3.577 1.00 42.88 209 ALA A O 1
ATOM 1559 N N . SER A 1 210 ? -18.177 17.161 -1.627 1.00 41.97 210 SER A N 1
ATOM 1560 C CA . SER A 1 210 ? -16.943 17.926 -1.379 1.00 41.97 210 SER A CA 1
ATOM 1561 C C . SER A 1 210 ? -15.814 17.571 -2.348 1.00 41.97 210 SER A C 1
ATOM 1563 O O . SER A 1 210 ? -15.080 18.459 -2.764 1.00 41.97 210 SER A O 1
ATOM 1565 N N . VAL A 1 211 ? -15.704 16.299 -2.758 1.00 48.62 211 VAL A N 1
ATOM 1566 C CA . VAL A 1 211 ? -14.747 15.880 -3.799 1.00 48.62 211 VAL A CA 1
ATOM 1567 C C . VAL A 1 211 ? -15.148 16.478 -5.150 1.00 48.62 211 VAL A C 1
ATOM 1569 O O . VAL A 1 211 ? -14.295 16.939 -5.905 1.00 48.62 211 VAL A O 1
ATOM 1572 N N . SER A 1 212 ? -16.455 16.552 -5.418 1.00 47.28 212 SER A N 1
ATOM 1573 C CA . SER A 1 212 ? -17.003 17.193 -6.622 1.00 47.28 212 SER A CA 1
ATOM 1574 C C . SER A 1 212 ? -16.710 18.703 -6.651 1.00 47.28 212 SER A C 1
ATOM 1576 O O . SER A 1 212 ? -16.371 19.247 -7.700 1.00 47.28 212 SER A O 1
ATOM 1578 N N . ALA A 1 213 ? -16.753 19.377 -5.496 1.00 46.41 213 ALA A N 1
ATOM 1579 C CA . ALA A 1 213 ? -16.404 20.791 -5.378 1.00 46.41 213 ALA A CA 1
ATOM 1580 C C . ALA A 1 213 ? -14.910 21.048 -5.651 1.00 46.41 213 ALA A C 1
ATOM 1582 O O . ALA A 1 213 ? -14.595 21.926 -6.455 1.00 46.41 213 ALA A O 1
ATOM 1583 N N . SER A 1 214 ? -14.001 20.249 -5.072 1.00 48.03 214 SER A N 1
ATOM 1584 C CA . SER A 1 214 ? -12.552 20.360 -5.321 1.00 48.03 214 SER A CA 1
ATOM 1585 C C . SER A 1 214 ? -12.176 20.108 -6.785 1.00 48.03 214 SER A C 1
ATOM 1587 O O . SER A 1 214 ? -11.219 20.695 -7.275 1.00 48.03 214 SER A O 1
ATOM 1589 N N . LEU A 1 215 ? -12.936 19.266 -7.493 1.00 49.97 215 LEU A N 1
ATOM 1590 C CA . LEU A 1 215 ? -12.783 19.015 -8.932 1.00 49.97 215 LEU A CA 1
ATOM 1591 C C . LEU A 1 215 ? -13.309 20.164 -9.807 1.00 49.97 215 LEU A C 1
ATOM 1593 O O . LEU A 1 215 ? -12.801 20.385 -10.902 1.00 49.97 215 LEU A O 1
ATOM 1597 N N . SER A 1 216 ? -14.320 20.901 -9.336 1.00 43.91 216 SER A N 1
ATOM 1598 C CA . SER A 1 216 ? -14.890 22.055 -10.049 1.00 43.91 216 SER A CA 1
ATOM 1599 C C . SER A 1 216 ? -14.067 23.339 -9.887 1.00 43.91 216 SER A C 1
ATOM 1601 O O . SER A 1 216 ? -14.100 24.220 -10.747 1.00 43.91 216 SER A O 1
ATOM 1603 N N . SER A 1 217 ? -13.301 23.452 -8.799 1.00 43.59 217 SER A N 1
ATOM 1604 C CA . SER A 1 217 ? -12.381 24.559 -8.577 1.00 43.59 217 SER A CA 1
ATOM 1605 C C . SER A 1 217 ? -10.993 24.173 -9.087 1.00 43.59 217 SER A C 1
ATOM 1607 O O . SER A 1 217 ? -10.342 23.329 -8.486 1.00 43.59 217 SER A O 1
ATOM 1609 N N . ASN A 1 218 ? -10.517 24.805 -10.163 1.00 40.81 218 ASN A N 1
ATOM 1610 C CA . ASN A 1 218 ? -9.130 24.745 -10.664 1.00 40.81 218 ASN A CA 1
ATOM 1611 C C . ASN A 1 218 ? -8.114 25.305 -9.632 1.00 40.81 218 ASN A C 1
ATOM 1613 O O . ASN A 1 218 ? -7.387 26.261 -9.895 1.00 40.81 218 ASN A O 1
ATOM 1617 N N . THR A 1 219 ? -8.091 24.780 -8.411 1.00 37.00 219 THR A N 1
ATOM 1618 C CA . THR A 1 219 ? -7.215 25.231 -7.333 1.00 37.00 219 THR A CA 1
ATOM 1619 C C . THR A 1 219 ? -6.024 24.298 -7.246 1.00 37.00 219 THR A C 1
ATOM 1621 O O . THR A 1 219 ? -6.183 23.135 -6.902 1.00 37.00 219 THR A O 1
ATOM 1624 N N . SER A 1 220 ? -4.826 24.825 -7.486 1.00 42.47 220 SER A N 1
ATOM 1625 C CA . SER A 1 220 ? -3.537 24.132 -7.351 1.00 42.47 220 SER A CA 1
ATOM 1626 C C . SER A 1 220 ? -3.149 23.800 -5.897 1.00 42.47 220 SER A C 1
ATOM 1628 O O . SER A 1 220 ? -1.968 23.645 -5.589 1.00 42.47 220 SER A O 1
ATOM 1630 N N . THR A 1 221 ? -4.113 23.768 -4.978 1.00 47.41 221 THR A N 1
ATOM 1631 C CA . THR A 1 221 ? -3.905 23.593 -3.540 1.00 47.41 221 THR A CA 1
ATOM 1632 C C . THR A 1 221 ? -4.522 22.267 -3.131 1.00 47.41 221 THR A C 1
ATOM 1634 O O . THR A 1 221 ? -5.720 22.076 -3.323 1.00 47.41 221 THR A O 1
ATOM 1637 N N . PHE A 1 222 ? -3.722 21.364 -2.556 1.00 46.81 222 PHE A N 1
ATOM 1638 C CA . PHE A 1 222 ? -4.209 20.066 -2.093 1.00 46.81 222 PHE A CA 1
ATOM 1639 C C . PHE A 1 222 ? -5.318 20.236 -1.044 1.00 46.81 222 PHE A C 1
ATOM 1641 O O . PHE A 1 222 ? -5.100 20.853 0.000 1.00 46.81 222 PHE A O 1
ATOM 1648 N N . GLN A 1 223 ? -6.499 19.679 -1.314 1.00 44.94 223 GLN A N 1
ATOM 1649 C CA . GLN A 1 223 ? -7.637 19.690 -0.395 1.00 44.94 223 GLN A CA 1
ATOM 1650 C C . GLN A 1 223 ? -7.858 18.289 0.181 1.00 44.94 223 GLN A C 1
ATOM 1652 O O . GLN A 1 223 ? -8.361 17.387 -0.489 1.00 44.94 223 GLN A O 1
ATOM 1657 N N . GLN A 1 224 ? -7.497 18.091 1.446 1.00 42.53 224 GLN A N 1
ATOM 1658 C CA . GLN A 1 224 ? -7.892 16.893 2.179 1.00 42.53 224 GLN A CA 1
ATOM 1659 C C . GLN A 1 224 ? -9.249 17.140 2.832 1.00 42.53 224 GLN A C 1
ATOM 1661 O O . GLN A 1 224 ? -9.364 17.962 3.740 1.00 42.53 224 GLN A O 1
ATOM 1666 N N . VAL A 1 225 ? -10.268 16.408 2.392 1.00 48.34 225 VAL A N 1
ATOM 1667 C CA . VAL A 1 225 ? -11.582 16.423 3.031 1.00 48.34 225 VAL A CA 1
ATOM 1668 C C . VAL A 1 225 ? -11.802 15.089 3.721 1.00 48.34 225 VAL A C 1
ATOM 1670 O O . VAL A 1 225 ? -12.129 14.082 3.096 1.00 48.34 225 VAL A O 1
ATOM 1673 N N . THR A 1 226 ? -11.645 15.073 5.040 1.00 44.88 226 THR A N 1
ATOM 1674 C CA . THR A 1 226 ? -12.113 13.945 5.846 1.00 44.88 226 THR A CA 1
ATOM 1675 C C . THR A 1 226 ? -13.637 13.977 5.844 1.00 44.88 226 THR A C 1
ATOM 1677 O O . THR A 1 226 ? -14.243 14.883 6.415 1.00 44.88 226 THR A O 1
ATOM 1680 N N . LEU A 1 227 ? -14.263 13.009 5.176 1.00 44.28 227 LEU A N 1
ATOM 1681 C CA . LEU A 1 227 ? -15.714 12.885 5.162 1.00 44.28 227 LEU A CA 1
ATOM 1682 C C . LEU A 1 227 ? -16.187 12.195 6.427 1.00 44.28 227 LEU A C 1
ATOM 1684 O O . LEU A 1 227 ? -16.425 10.994 6.464 1.00 44.28 227 LEU A O 1
ATOM 1688 N N . SER A 1 228 ? -16.345 12.990 7.475 1.00 40.12 228 SER A N 1
ATOM 1689 C CA . SER A 1 228 ? -17.115 12.604 8.646 1.00 40.12 228 SER A CA 1
ATOM 1690 C C . SER A 1 228 ? -18.498 13.249 8.554 1.00 40.12 228 SER A C 1
ATOM 1692 O O . SER A 1 228 ? -18.700 14.354 9.051 1.00 40.12 228 SER A O 1
ATOM 1694 N N . SER A 1 229 ? -19.465 12.589 7.910 1.00 42.19 229 SER A N 1
ATOM 1695 C CA . SER A 1 229 ? -20.869 12.822 8.275 1.00 42.19 229 SER A CA 1
ATOM 1696 C C . SER A 1 229 ? -21.045 12.231 9.677 1.00 42.19 229 SER A C 1
ATOM 1698 O O . SER A 1 229 ? -20.754 11.057 9.905 1.00 42.19 229 SER A O 1
ATOM 1700 N N . GLN A 1 230 ? -21.330 13.104 10.639 1.00 41.72 230 GLN A N 1
ATOM 1701 C CA . GLN A 1 230 ? -20.937 12.951 12.034 1.00 41.72 230 GLN A CA 1
ATOM 1702 C C . GLN A 1 230 ? -22.135 12.541 12.897 1.00 41.72 230 GLN A C 1
ATOM 1704 O O . GLN A 1 230 ? -22.697 13.363 13.614 1.00 41.72 230 GLN A O 1
ATOM 1709 N N . GLN A 1 231 ? -22.512 11.261 12.882 1.00 39.09 231 GLN A N 1
ATOM 1710 C CA . GLN A 1 231 ? -23.356 10.727 13.953 1.00 39.09 231 GLN A CA 1
ATOM 1711 C C . GLN A 1 231 ? -22.452 10.296 15.113 1.00 39.09 231 GLN A C 1
ATOM 1713 O O . GLN A 1 231 ? -22.043 9.140 15.219 1.00 39.09 231 GLN A O 1
ATOM 1718 N N . THR A 1 232 ? -22.086 11.256 15.967 1.00 41.12 232 THR A N 1
ATOM 1719 C CA . THR A 1 232 ? -21.322 11.002 17.196 1.00 41.12 232 THR A CA 1
ATOM 1720 C C . THR A 1 232 ? -22.190 10.201 18.158 1.00 41.12 232 THR A C 1
ATOM 1722 O O . THR A 1 232 ? -22.947 10.762 18.951 1.00 41.12 232 THR A O 1
ATOM 1725 N N . THR A 1 233 ? -22.102 8.875 18.097 1.00 42.06 233 THR A N 1
ATOM 1726 C CA . THR A 1 233 ? -22.713 8.035 19.127 1.00 42.06 233 THR A CA 1
ATOM 1727 C C . THR A 1 233 ? -21.714 7.913 20.266 1.00 42.06 233 THR A C 1
ATOM 1729 O O . THR A 1 233 ? -20.674 7.269 20.132 1.00 42.06 233 THR A O 1
ATOM 1732 N N . PHE A 1 234 ? -22.011 8.570 21.386 1.00 46.56 234 PHE A N 1
ATOM 1733 C CA . PHE A 1 234 ? -21.255 8.393 22.620 1.00 46.56 234 PHE A CA 1
ATOM 1734 C C . PHE A 1 234 ? -21.600 7.028 23.207 1.00 46.56 234 PHE A C 1
ATOM 1736 O O . PHE A 1 234 ? -22.617 6.870 23.882 1.00 46.56 234 PHE A O 1
ATOM 1743 N N . VAL A 1 235 ? -20.758 6.031 22.943 1.00 51.72 235 VAL A N 1
ATOM 1744 C CA . VAL A 1 235 ? -20.870 4.733 23.603 1.00 51.72 235 VAL A CA 1
ATOM 1745 C C . VAL A 1 235 ? -19.962 4.767 24.825 1.00 51.72 235 VAL A C 1
ATOM 1747 O O . VAL A 1 235 ? -18.740 4.679 24.725 1.00 51.72 235 VAL A O 1
ATOM 1750 N N . SER A 1 236 ? -20.571 4.935 25.997 1.00 49.69 236 SER A N 1
ATOM 1751 C CA . SER A 1 236 ? -19.888 4.718 27.271 1.00 49.69 236 SER A CA 1
ATOM 1752 C C . SER A 1 236 ? -19.982 3.236 27.601 1.00 49.69 236 SER A C 1
ATOM 1754 O O . SER A 1 236 ? -21.076 2.721 27.845 1.00 49.69 236 SER A O 1
ATOM 1756 N N . ARG A 1 237 ? -18.849 2.532 27.570 1.00 65.69 237 ARG A N 1
ATOM 1757 C CA . ARG A 1 237 ? -18.772 1.143 28.022 1.00 65.69 237 ARG A CA 1
ATOM 1758 C C . ARG A 1 237 ? -17.932 1.096 29.287 1.00 65.69 237 ARG A C 1
ATOM 1760 O O . ARG A 1 237 ? -16.750 1.435 29.278 1.00 65.69 237 ARG A O 1
ATOM 1767 N N . THR A 1 238 ? -18.542 0.651 30.378 1.00 70.88 238 THR A N 1
ATOM 1768 C CA . THR A 1 238 ? -17.790 0.245 31.563 1.00 70.88 238 THR A CA 1
ATOM 1769 C C . THR A 1 238 ? -17.205 -1.129 31.288 1.00 70.88 238 THR A C 1
ATOM 1771 O O . THR A 1 238 ? -17.927 -2.069 30.954 1.00 70.88 238 THR A O 1
ATOM 1774 N N . LEU A 1 239 ? -15.884 -1.218 31.353 1.00 72.56 239 LEU A N 1
ATOM 1775 C CA . LEU A 1 239 ? -15.176 -2.481 31.249 1.00 72.56 239 LEU A CA 1
ATOM 1776 C C . LEU A 1 239 ? -15.189 -3.140 32.617 1.00 72.56 239 LEU A C 1
ATOM 1778 O O . LEU A 1 239 ? -14.854 -2.502 33.616 1.00 72.56 239 LEU A O 1
ATOM 1782 N N . GLU A 1 240 ? -15.595 -4.403 32.649 1.00 73.75 240 GLU A N 1
ATOM 1783 C CA . GLU A 1 240 ? -15.537 -5.185 33.874 1.00 73.75 240 GLU A CA 1
ATOM 1784 C C . GLU A 1 240 ? -14.076 -5.462 34.250 1.00 73.75 240 GLU A C 1
ATOM 1786 O O . GLU A 1 240 ? -13.246 -5.669 33.354 1.00 73.75 240 GLU A O 1
ATOM 1791 N N . PRO A 1 241 ? -13.757 -5.466 35.555 1.00 72.69 241 PRO A N 1
ATOM 1792 C CA . PRO A 1 241 ? -12.419 -5.779 36.023 1.00 72.69 241 PRO A CA 1
ATOM 1793 C C . PRO A 1 241 ? -12.014 -7.179 35.561 1.00 72.69 241 PRO A C 1
ATOM 1795 O O . PRO A 1 241 ? -12.728 -8.162 35.768 1.00 72.69 241 PRO A O 1
ATOM 1798 N N . ALA A 1 242 ? -10.862 -7.256 34.900 1.00 76.88 242 ALA A N 1
ATOM 1799 C CA . ALA A 1 242 ? -10.253 -8.509 34.487 1.00 76.88 242 ALA A CA 1
ATOM 1800 C C . ALA A 1 242 ? -9.191 -8.912 35.513 1.00 76.88 242 ALA A C 1
ATOM 1802 O O . ALA A 1 242 ? -8.439 -8.066 35.985 1.00 76.88 242 ALA A O 1
ATOM 1803 N N . SER A 1 243 ? -9.070 -10.207 35.802 1.00 81.75 243 SER A N 1
ATOM 1804 C CA . SER A 1 243 ? -8.039 -10.735 36.710 1.00 81.75 243 SER A CA 1
ATOM 1805 C C . SER A 1 243 ? -6.609 -10.597 36.168 1.00 81.75 243 SER A C 1
ATOM 1807 O O . SER A 1 243 ? -5.647 -10.866 36.877 1.00 81.75 243 SER A O 1
ATOM 1809 N N . GLU A 1 244 ? -6.459 -10.225 34.895 1.00 85.81 244 GLU A N 1
ATOM 1810 C CA . GLU A 1 244 ? -5.184 -10.110 34.191 1.00 85.81 244 GLU A CA 1
ATOM 1811 C C . GLU A 1 244 ? -5.161 -8.845 33.330 1.00 85.81 244 GLU A C 1
ATOM 1813 O O . GLU A 1 244 ? -6.201 -8.394 32.839 1.00 85.81 244 GLU A O 1
ATOM 1818 N N . ALA A 1 245 ? -3.959 -8.308 33.101 1.00 87.19 245 ALA A N 1
ATOM 1819 C CA . ALA A 1 245 ? -3.759 -7.151 32.239 1.00 87.19 245 ALA A CA 1
ATOM 1820 C C . ALA A 1 245 ? -4.169 -7.466 30.793 1.00 87.19 245 ALA A C 1
ATOM 1822 O O . ALA A 1 245 ? -3.824 -8.520 30.248 1.00 87.19 245 ALA A O 1
ATOM 1823 N N . ARG A 1 246 ? -4.879 -6.533 30.153 1.00 87.69 246 ARG A N 1
ATOM 1824 C CA . ARG A 1 246 ? -5.353 -6.677 28.771 1.00 87.69 246 ARG A CA 1
ATOM 1825 C C . ARG A 1 246 ? -5.206 -5.378 27.996 1.00 87.69 246 ARG A C 1
ATOM 1827 O O . ARG A 1 246 ? -5.530 -4.303 28.491 1.00 87.69 246 ARG A O 1
ATOM 1834 N N . THR A 1 247 ? -4.798 -5.495 26.741 1.00 89.88 247 THR A N 1
ATOM 1835 C CA . THR A 1 247 ? -4.793 -4.407 25.759 1.00 89.88 247 THR A CA 1
ATOM 1836 C C . THR A 1 247 ? -5.810 -4.723 24.677 1.00 89.88 247 THR A C 1
ATOM 1838 O O . THR A 1 247 ? -5.736 -5.776 24.056 1.00 89.88 247 THR A O 1
ATOM 1841 N N . THR A 1 248 ? -6.766 -3.830 24.442 1.00 90.06 248 THR A N 1
ATOM 1842 C CA . THR A 1 248 ? -7.748 -3.956 23.358 1.00 90.06 248 THR A CA 1
ATOM 1843 C C . THR A 1 248 ? -7.386 -2.991 22.240 1.00 90.06 248 THR A C 1
ATOM 1845 O O . THR A 1 248 ? -7.344 -1.779 22.454 1.00 90.06 248 THR A O 1
ATOM 1848 N N . LEU A 1 249 ? -7.124 -3.536 21.052 1.00 92.19 249 LEU A N 1
ATOM 1849 C CA . LEU A 1 249 ? -6.860 -2.771 19.838 1.00 92.19 249 LEU A CA 1
ATOM 1850 C C . LEU A 1 249 ? -8.095 -2.797 18.940 1.00 92.19 249 LEU A C 1
ATOM 1852 O O . LEU A 1 249 ? -8.633 -3.869 18.641 1.00 92.19 249 LEU A O 1
ATOM 1856 N N . TYR A 1 250 ? -8.518 -1.616 18.501 1.00 90.94 250 TYR A N 1
ATOM 1857 C CA . TYR A 1 250 ? -9.631 -1.442 17.574 1.00 90.94 250 TYR A CA 1
ATOM 1858 C C . TYR A 1 250 ? -9.099 -1.144 16.178 1.00 90.94 250 TYR A C 1
ATOM 1860 O O . TYR A 1 250 ? -8.272 -0.255 16.003 1.00 90.94 250 TYR A O 1
ATOM 1868 N N . TRP A 1 251 ? -9.599 -1.859 15.182 1.00 92.88 251 TRP A N 1
ATOM 1869 C CA . TRP A 1 251 ? -9.167 -1.765 13.796 1.00 92.88 251 TRP A CA 1
ATOM 1870 C C . TRP A 1 251 ? -10.327 -1.374 12.910 1.00 92.88 251 TRP A C 1
ATOM 1872 O O . TRP A 1 251 ? -11.390 -1.994 12.943 1.00 92.88 251 TRP A O 1
ATOM 1882 N N . GLN A 1 252 ? -10.106 -0.350 12.098 1.00 91.19 252 GLN A N 1
ATOM 1883 C CA . GLN A 1 252 ? -11.087 0.132 11.148 1.00 91.19 252 GLN A CA 1
ATOM 1884 C C . GLN A 1 252 ? -10.525 0.018 9.737 1.00 91.19 252 GLN A C 1
ATOM 1886 O O . GLN A 1 252 ? -9.459 0.566 9.437 1.00 91.19 252 GLN A O 1
ATOM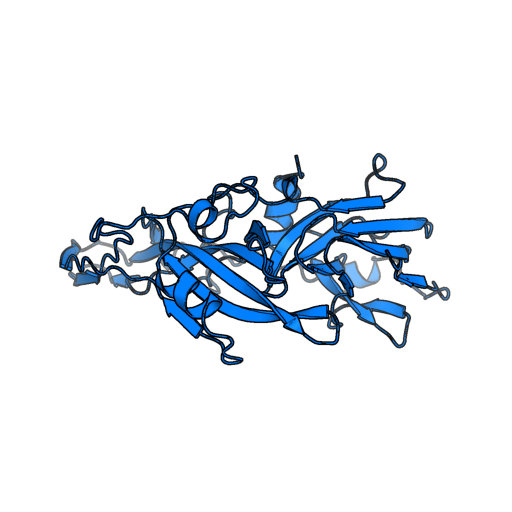 1891 N N . LEU A 1 253 ? -11.254 -0.674 8.861 1.00 91.25 253 LEU A N 1
ATOM 1892 C CA . LEU A 1 253 ? -10.946 -0.656 7.438 1.00 91.25 253 LEU A CA 1
ATOM 1893 C C . LEU A 1 253 ? -11.142 0.780 6.949 1.00 91.25 253 LEU A C 1
ATOM 1895 O O . LEU A 1 253 ? -12.230 1.335 7.055 1.00 91.25 253 LEU A O 1
ATOM 1899 N N . THR A 1 254 ? -10.077 1.407 6.475 1.00 89.06 254 THR A N 1
ATOM 1900 C CA . THR A 1 254 ? -10.070 2.800 6.039 1.00 89.06 254 THR A CA 1
ATOM 1901 C C . THR A 1 254 ? -9.891 2.848 4.537 1.00 89.06 254 THR A C 1
ATOM 1903 O O . THR A 1 254 ? -9.015 2.187 3.988 1.00 89.06 254 THR A O 1
ATOM 1906 N N . GLU A 1 255 ? -10.712 3.656 3.886 1.00 87.88 255 GLU A N 1
ATOM 1907 C CA . GLU A 1 255 ? -10.656 3.948 2.466 1.00 87.88 255 GLU A CA 1
ATOM 1908 C C . GLU A 1 255 ? -10.086 5.345 2.230 1.00 87.88 255 GLU A C 1
ATOM 1910 O O . GLU A 1 255 ? -10.442 6.301 2.924 1.00 87.88 255 GLU A O 1
ATOM 1915 N N . VAL A 1 256 ? -9.213 5.459 1.231 1.00 87.44 256 VAL A N 1
ATOM 1916 C CA . VAL A 1 256 ? -8.662 6.722 0.744 1.00 87.44 256 VAL A CA 1
ATOM 1917 C C . VAL A 1 256 ? -8.937 6.825 -0.746 1.00 87.44 256 VAL A C 1
ATOM 1919 O O . VAL A 1 256 ? -8.450 6.019 -1.533 1.00 87.44 256 VAL A O 1
ATOM 1922 N N . ILE A 1 257 ? -9.694 7.839 -1.145 1.00 84.69 257 ILE A N 1
ATOM 1923 C CA . ILE A 1 257 ? -9.889 8.191 -2.550 1.00 84.69 257 ILE A CA 1
ATOM 1924 C C . ILE A 1 257 ? -9.046 9.427 -2.820 1.00 84.69 257 ILE A C 1
ATOM 1926 O O . ILE A 1 257 ? -9.307 10.480 -2.243 1.00 84.69 257 ILE A O 1
ATOM 1930 N N . THR A 1 258 ? -8.047 9.307 -3.688 1.00 86.25 258 THR A N 1
ATOM 1931 C CA . THR A 1 258 ? -7.171 10.418 -4.072 1.00 86.25 258 THR A CA 1
ATOM 1932 C C . THR A 1 258 ? -7.417 10.795 -5.524 1.00 86.25 258 THR A C 1
ATOM 1934 O O . THR A 1 258 ? -7.407 9.944 -6.410 1.00 86.25 258 THR A O 1
ATOM 1937 N N . VAL A 1 259 ? -7.624 12.086 -5.762 1.00 84.38 259 VAL A N 1
ATOM 1938 C CA . VAL A 1 259 ? -7.702 12.689 -7.089 1.00 84.38 259 VAL A CA 1
ATOM 1939 C C . VAL A 1 259 ? -6.338 13.274 -7.423 1.00 84.38 259 VAL A C 1
ATOM 1941 O O . VAL A 1 259 ? -5.831 14.133 -6.702 1.00 84.38 259 VAL A O 1
ATOM 1944 N N . PHE A 1 260 ? -5.776 12.854 -8.545 1.00 87.25 260 PHE A N 1
ATOM 1945 C CA . PHE A 1 260 ? -4.533 13.354 -9.106 1.00 87.25 260 PHE A CA 1
ATOM 1946 C C . PHE A 1 260 ? -4.814 14.196 -10.351 1.00 87.25 260 PHE A C 1
ATOM 1948 O O . PHE A 1 260 ? -5.710 13.894 -11.142 1.00 87.25 260 PHE A O 1
ATOM 1955 N N . ALA A 1 261 ? -4.029 15.249 -10.539 1.00 87.50 261 ALA A N 1
ATOM 1956 C CA . ALA A 1 261 ? -3.873 15.924 -11.821 1.00 87.50 261 ALA A CA 1
ATOM 1957 C C . ALA A 1 261 ? -2.518 15.548 -12.417 1.00 87.50 261 ALA A C 1
ATOM 1959 O O . ALA A 1 261 ? -1.574 15.268 -11.680 1.00 87.50 261 ALA A O 1
ATOM 1960 N N . LYS A 1 262 ? -2.427 15.560 -13.743 1.00 85.62 262 LYS A N 1
ATOM 1961 C CA . LYS A 1 262 ? -1.153 15.460 -14.454 1.00 85.62 262 LYS A CA 1
ATOM 1962 C C . LYS A 1 262 ? -0.507 16.843 -14.505 1.00 85.62 262 LYS A C 1
ATOM 1964 O O . LYS A 1 262 ? -1.182 17.818 -14.837 1.00 85.62 262 LYS A O 1
ATOM 1969 N N . ASP A 1 263 ? 0.767 16.935 -14.142 1.00 83.88 263 ASP A N 1
ATOM 1970 C CA . ASP A 1 263 ? 1.563 18.144 -14.354 1.00 83.88 263 ASP A CA 1
ATOM 1971 C C . ASP A 1 263 ? 2.092 18.228 -15.802 1.00 83.88 263 ASP A C 1
ATOM 1973 O O . ASP A 1 263 ? 1.750 17.413 -16.662 1.00 83.88 263 ASP A O 1
ATOM 1977 N N . SER A 1 264 ? 2.932 19.225 -16.096 1.00 81.38 264 SER A N 1
ATOM 1978 C CA . SER A 1 264 ? 3.526 19.405 -17.430 1.00 81.38 264 SER A CA 1
ATOM 1979 C C . SER A 1 264 ? 4.454 18.266 -17.867 1.00 81.38 264 SER A C 1
ATOM 1981 O O . SER A 1 264 ? 4.769 18.173 -19.049 1.00 81.38 264 SER A O 1
ATOM 1983 N N . ASN A 1 265 ? 4.901 17.425 -16.931 1.00 79.31 265 ASN A N 1
ATOM 1984 C CA . ASN A 1 265 ? 5.776 16.278 -17.161 1.00 79.31 265 ASN A CA 1
ATOM 1985 C C . ASN A 1 265 ? 5.000 14.950 -17.103 1.00 79.31 265 ASN A C 1
ATOM 1987 O O . ASN A 1 265 ? 5.607 13.895 -16.929 1.00 79.31 265 ASN A O 1
ATOM 1991 N N . ASP A 1 266 ? 3.668 15.003 -17.191 1.00 76.50 266 ASP A N 1
ATOM 1992 C CA . ASP A 1 266 ? 2.759 13.861 -17.042 1.00 76.50 266 ASP A CA 1
ATOM 1993 C C . ASP A 1 266 ? 2.865 13.133 -15.685 1.00 76.50 266 ASP A C 1
ATOM 1995 O O . ASP A 1 266 ? 2.426 11.992 -15.523 1.00 76.50 266 ASP A O 1
ATOM 1999 N N . SER A 1 267 ? 3.429 13.799 -14.674 1.00 82.81 267 SER A N 1
ATOM 2000 C CA . SER A 1 267 ? 3.529 13.269 -13.316 1.00 82.81 267 SER A CA 1
ATOM 2001 C C . SER A 1 267 ? 2.231 13.511 -12.552 1.00 82.81 267 SER A C 1
ATOM 2003 O O . SER A 1 267 ? 1.612 14.571 -12.649 1.00 82.81 267 SER A O 1
ATOM 2005 N N . LEU A 1 268 ? 1.803 12.513 -11.777 1.00 86.44 268 LEU A N 1
ATOM 2006 C CA . LEU A 1 268 ? 0.571 12.587 -10.995 1.00 86.44 268 LEU A CA 1
ATOM 2007 C C . LEU A 1 268 ? 0.796 13.374 -9.699 1.00 86.44 268 LEU A C 1
ATOM 2009 O O . LEU A 1 268 ? 1.492 12.918 -8.794 1.00 86.44 268 LEU A O 1
ATOM 2013 N N . VAL A 1 269 ? 0.152 14.536 -9.593 1.00 87.75 269 VAL A N 1
ATOM 2014 C CA . VAL A 1 269 ? 0.176 15.414 -8.417 1.00 87.75 269 VAL A CA 1
ATOM 2015 C C . VAL A 1 269 ? -1.178 15.348 -7.703 1.00 87.75 269 VAL A C 1
ATOM 2017 O O . VAL A 1 269 ? -2.202 15.649 -8.329 1.00 87.75 269 VAL A O 1
ATOM 2020 N N . PRO A 1 270 ? -1.229 14.976 -6.409 1.00 86.62 270 PRO A N 1
ATOM 2021 C CA . PRO A 1 270 ? -2.487 14.888 -5.676 1.00 86.62 270 PRO A CA 1
ATOM 2022 C C . PRO A 1 270 ? -3.130 16.277 -5.538 1.00 86.62 270 PRO A C 1
ATOM 2024 O O . PRO A 1 270 ? -2.500 17.221 -5.069 1.00 86.62 270 PRO A O 1
ATOM 2027 N N . GLN A 1 271 ? -4.397 16.393 -5.935 1.00 81.31 271 GLN A N 1
ATOM 2028 C CA . GLN A 1 271 ? -5.204 17.619 -5.853 1.00 81.31 271 GLN A CA 1
ATOM 2029 C C . GLN A 1 271 ? -6.194 17.569 -4.695 1.00 81.31 271 GLN A C 1
ATOM 2031 O O . GLN A 1 271 ? -6.401 18.554 -3.994 1.00 81.31 271 GLN A O 1
ATOM 2036 N N . ALA A 1 272 ? -6.806 16.410 -4.474 1.00 75.81 272 ALA A N 1
ATOM 2037 C CA . ALA A 1 272 ? -7.748 16.228 -3.388 1.00 75.81 272 ALA A CA 1
ATOM 2038 C C . ALA A 1 272 ? -7.689 14.802 -2.861 1.00 75.81 272 ALA A C 1
ATOM 2040 O O . ALA A 1 272 ? -7.341 13.871 -3.590 1.00 75.81 272 ALA A O 1
ATOM 2041 N N . SER A 1 273 ? -8.053 14.623 -1.597 1.00 78.50 273 SER A N 1
ATOM 2042 C CA . SER A 1 273 ? -8.267 13.292 -1.043 1.00 78.50 273 SER A CA 1
ATOM 2043 C C . SER A 1 273 ? -9.471 13.262 -0.120 1.00 78.50 273 SER A C 1
ATOM 2045 O O . SER A 1 273 ? -9.772 14.236 0.573 1.00 78.50 273 SER A O 1
ATOM 2047 N N . SER A 1 274 ? -10.143 12.119 -0.112 1.00 77.25 274 SER A N 1
ATOM 2048 C CA . SER A 1 274 ? -11.159 11.780 0.864 1.00 77.25 274 SER A CA 1
ATOM 2049 C C . SER A 1 274 ? -10.730 10.553 1.644 1.00 77.25 274 SER A C 1
ATOM 2051 O O . SER A 1 274 ? -10.285 9.574 1.052 1.00 77.25 274 SER A O 1
ATOM 2053 N N . ILE A 1 275 ? -10.855 10.617 2.968 1.00 81.19 275 ILE A N 1
ATOM 2054 C CA . ILE A 1 275 ? -10.534 9.514 3.875 1.00 81.19 275 ILE A CA 1
ATOM 2055 C C . ILE A 1 275 ? -11.805 9.144 4.631 1.00 81.19 275 ILE A C 1
ATOM 2057 O O . ILE A 1 275 ? -12.389 10.002 5.298 1.00 81.19 275 ILE A O 1
ATOM 2061 N N . THR A 1 276 ? -12.202 7.876 4.541 1.00 78.56 276 THR A N 1
ATOM 2062 C CA . THR A 1 276 ? -13.440 7.356 5.132 1.00 78.56 276 THR A CA 1
ATOM 2063 C C . THR A 1 276 ? -13.166 6.061 5.889 1.00 78.56 276 THR A C 1
ATOM 2065 O O . THR A 1 276 ? -12.586 5.127 5.346 1.00 78.56 276 THR A O 1
ATOM 2068 N N . GLY A 1 277 ? -13.589 5.989 7.151 1.00 81.50 277 GLY A N 1
ATOM 2069 C CA . GLY A 1 277 ? -13.571 4.750 7.929 1.00 81.50 277 GLY A CA 1
ATOM 2070 C C . GLY A 1 277 ? -14.823 3.916 7.659 1.00 81.50 277 GLY A C 1
ATOM 2071 O O . GLY A 1 277 ? -15.940 4.411 7.809 1.00 81.50 277 GLY A O 1
ATOM 2072 N N . LEU A 1 278 ? -14.646 2.654 7.279 1.00 80.88 278 LEU A N 1
ATOM 2073 C CA . LEU A 1 278 ? -15.720 1.704 7.000 1.00 80.88 278 LEU A CA 1
ATOM 2074 C C . LEU A 1 278 ? -16.111 0.937 8.273 1.00 80.88 278 LEU A C 1
ATOM 2076 O O . LEU A 1 278 ? -15.307 0.760 9.189 1.00 80.88 278 LEU A O 1
ATOM 2080 N N . GLN A 1 279 ? -17.369 0.507 8.347 1.00 77.19 279 GLN A N 1
ATOM 2081 C CA . GLN A 1 279 ? -17.870 -0.373 9.407 1.00 77.19 279 GLN A CA 1
ATOM 2082 C C . GLN A 1 279 ? -17.837 -1.840 8.932 1.00 77.19 279 GLN A C 1
ATOM 2084 O O . GLN A 1 279 ? -17.978 -2.085 7.733 1.00 77.19 279 GLN A O 1
ATOM 2089 N N . PRO A 1 280 ? -17.711 -2.818 9.847 1.00 82.38 280 PRO A N 1
ATOM 2090 C CA . PRO A 1 280 ? -17.580 -2.659 11.296 1.00 82.38 280 PRO A CA 1
ATOM 2091 C C . PRO A 1 280 ? -16.156 -2.289 11.740 1.00 82.38 280 PRO A C 1
ATOM 2093 O O . PRO A 1 280 ? -15.176 -2.586 11.059 1.00 82.38 280 PRO A O 1
ATOM 2096 N N . ILE A 1 281 ? -16.043 -1.698 12.931 1.00 83.38 281 ILE A N 1
ATOM 2097 C CA . ILE A 1 281 ? -14.773 -1.633 13.667 1.00 83.38 281 ILE A CA 1
ATOM 2098 C C . ILE A 1 281 ? -14.556 -2.983 14.360 1.00 83.38 281 ILE A C 1
ATOM 2100 O O . ILE A 1 281 ? -15.425 -3.458 15.094 1.00 83.38 281 ILE A O 1
ATOM 2104 N N . LEU A 1 282 ? -13.397 -3.597 14.138 1.00 87.12 282 LEU A N 1
ATOM 2105 C CA . LEU A 1 282 ? -13.028 -4.882 14.725 1.00 87.12 282 LEU A CA 1
ATOM 2106 C C . LEU A 1 282 ? -12.228 -4.665 16.010 1.00 87.12 282 LEU A C 1
ATOM 2108 O O . LEU A 1 282 ? -11.297 -3.869 16.029 1.00 87.12 282 LEU A O 1
ATOM 2112 N N . ALA A 1 283 ? -12.571 -5.375 17.082 1.00 88.56 283 ALA A N 1
ATOM 2113 C CA . ALA A 1 283 ? -11.898 -5.264 18.374 1.00 88.56 283 ALA A CA 1
ATOM 2114 C C . ALA A 1 283 ? -11.189 -6.575 18.719 1.00 88.56 283 ALA A C 1
ATOM 2116 O O . ALA A 1 283 ? -11.822 -7.632 18.738 1.00 88.56 283 ALA A O 1
ATOM 2117 N N . TYR A 1 284 ? -9.899 -6.497 19.039 1.00 90.75 284 TYR A N 1
ATOM 2118 C CA . TYR A 1 284 ? -9.098 -7.645 19.460 1.00 90.75 284 TYR A CA 1
ATOM 2119 C C . TYR A 1 284 ? -8.407 -7.346 20.784 1.00 90.75 284 TYR A C 1
ATOM 2121 O O . TYR A 1 284 ? -7.749 -6.316 20.929 1.00 90.75 284 TYR A O 1
ATOM 2129 N N . ALA A 1 285 ? -8.560 -8.254 21.745 1.00 89.50 285 ALA A N 1
ATOM 2130 C CA . ALA A 1 285 ? -7.900 -8.175 23.038 1.00 89.50 285 ALA A CA 1
ATOM 2131 C C . ALA A 1 285 ? -6.633 -9.038 23.045 1.00 89.50 285 ALA A C 1
ATOM 2133 O O . ALA A 1 285 ? -6.638 -10.171 22.567 1.00 89.50 285 ALA A O 1
ATOM 2134 N N . TYR A 1 286 ? -5.571 -8.498 23.630 1.00 91.12 286 TYR A N 1
ATOM 2135 C CA . TYR A 1 286 ? -4.256 -9.109 23.737 1.00 91.12 286 TYR A CA 1
ATOM 2136 C C . TYR A 1 286 ? -3.781 -9.060 25.185 1.00 91.12 286 TYR A C 1
ATOM 2138 O O . TYR A 1 286 ? -3.970 -8.058 25.879 1.00 91.12 286 TYR A O 1
ATOM 2146 N N . HIS A 1 287 ? -3.133 -10.132 25.627 1.00 91.00 287 HIS A N 1
ATOM 2147 C CA . HIS A 1 287 ? -2.423 -10.167 26.898 1.00 91.00 287 HIS A CA 1
ATOM 2148 C C . HIS A 1 287 ? -0.979 -9.696 26.665 1.00 91.00 287 HIS A C 1
ATOM 2150 O O . HIS A 1 287 ? -0.286 -10.320 25.857 1.00 91.00 287 HIS A O 1
ATOM 2156 N N . PRO A 1 288 ? -0.509 -8.622 27.332 1.00 86.62 288 PRO A N 1
ATOM 2157 C CA . PRO A 1 288 ? 0.842 -8.090 27.129 1.00 86.62 288 PRO A CA 1
ATOM 2158 C C . PRO A 1 288 ? 1.951 -9.133 27.328 1.00 86.62 288 PRO A C 1
ATOM 2160 O O . PRO A 1 288 ? 2.931 -9.136 26.589 1.00 86.62 288 PRO A O 1
ATOM 2163 N N . ASP A 1 289 ? 1.749 -10.064 28.262 1.00 87.44 289 ASP A N 1
ATOM 2164 C CA . ASP A 1 289 ? 2.722 -11.113 28.595 1.00 87.44 289 ASP A CA 1
ATOM 2165 C C . ASP A 1 289 ? 2.681 -12.317 27.636 1.00 87.44 289 ASP A C 1
ATOM 2167 O O . ASP A 1 289 ? 3.529 -13.203 27.708 1.00 87.44 289 ASP A O 1
ATOM 2171 N N . GLN A 1 290 ? 1.693 -12.368 26.736 1.00 90.62 290 GLN A N 1
ATOM 2172 C CA . GLN A 1 290 ? 1.505 -13.449 25.760 1.00 90.62 290 GLN A CA 1
ATOM 2173 C C . GLN A 1 290 ? 1.732 -12.974 24.319 1.00 90.62 290 GLN A C 1
ATOM 2175 O O . GLN A 1 290 ? 1.345 -13.658 23.368 1.00 90.62 290 GLN A O 1
ATOM 2180 N N . LEU A 1 291 ? 2.327 -11.791 24.135 1.00 90.12 291 LEU A N 1
ATOM 2181 C CA . LEU A 1 291 ? 2.665 -11.302 22.805 1.00 90.12 291 LEU A CA 1
ATOM 2182 C C . LEU A 1 291 ? 3.710 -12.215 22.163 1.00 90.12 291 LEU A C 1
ATOM 2184 O O . LEU A 1 291 ? 4.700 -12.596 22.786 1.00 90.12 291 LEU A O 1
ATOM 2188 N N . ALA A 1 292 ? 3.476 -12.567 20.900 1.00 89.12 292 ALA A N 1
ATOM 2189 C CA . ALA A 1 292 ? 4.403 -13.399 20.154 1.00 89.12 292 ALA A CA 1
ATOM 2190 C C . ALA A 1 292 ? 5.755 -12.692 20.015 1.00 89.12 292 ALA A C 1
ATOM 2192 O O . ALA A 1 292 ? 5.813 -11.477 19.811 1.00 89.12 292 ALA A O 1
ATOM 2193 N N . GLU A 1 293 ? 6.838 -13.468 20.060 1.00 87.38 293 GLU A N 1
ATOM 2194 C CA . GLU A 1 293 ? 8.157 -12.944 19.730 1.00 87.38 293 GLU A CA 1
ATOM 2195 C C . GLU A 1 293 ? 8.143 -12.335 18.324 1.00 87.38 293 GLU A C 1
ATOM 2197 O O . GLU A 1 293 ? 7.475 -12.868 17.422 1.00 87.38 293 GLU A O 1
ATOM 2202 N N . PRO A 1 294 ? 8.879 -11.232 18.102 1.00 81.88 294 PRO A N 1
ATOM 2203 C CA . PRO A 1 294 ? 8.871 -10.565 16.819 1.00 81.88 294 PRO A CA 1
ATOM 2204 C C . PRO A 1 294 ? 9.356 -11.587 15.811 1.00 81.88 294 PRO A C 1
ATOM 2206 O O . PRO A 1 294 ? 10.382 -12.244 16.026 1.00 81.88 294 PRO A O 1
ATOM 2209 N N . ARG A 1 295 ? 8.641 -11.726 14.691 1.00 72.38 295 ARG A N 1
ATOM 2210 C CA . ARG A 1 295 ? 9.165 -12.505 13.573 1.00 72.38 295 ARG A CA 1
ATOM 2211 C C . ARG A 1 295 ? 10.497 -11.875 13.207 1.00 72.38 295 ARG A C 1
ATOM 2213 O O . ARG A 1 295 ? 10.527 -10.795 12.614 1.00 72.38 295 ARG A O 1
ATOM 2220 N N . ARG A 1 296 ? 11.598 -12.519 13.608 1.00 62.16 296 ARG A N 1
ATOM 2221 C CA . ARG A 1 296 ? 12.935 -12.078 13.236 1.00 62.16 296 ARG A CA 1
ATOM 2222 C C . ARG A 1 296 ? 12.899 -12.010 11.722 1.00 62.16 296 ARG A C 1
ATOM 2224 O O . ARG A 1 296 ? 12.731 -13.036 11.067 1.00 62.16 296 ARG A O 1
ATOM 2231 N N . ARG A 1 297 ? 13.018 -10.801 11.160 1.00 56.91 297 ARG A N 1
ATOM 2232 C CA . ARG A 1 297 ? 13.480 -10.685 9.780 1.00 56.91 297 ARG A CA 1
ATOM 2233 C C . ARG A 1 297 ? 14.765 -11.484 9.794 1.00 56.91 297 ARG A C 1
ATOM 2235 O O . ARG A 1 297 ? 15.669 -11.101 10.539 1.00 56.91 297 ARG A O 1
ATOM 2242 N N . SER A 1 298 ? 14.790 -12.625 9.110 1.00 48.41 298 SER A N 1
ATOM 2243 C CA . SER A 1 298 ? 16.006 -13.402 8.939 1.00 48.41 298 SER A CA 1
ATOM 2244 C C . SER A 1 298 ? 16.990 -12.457 8.274 1.00 48.41 298 SER A C 1
ATOM 2246 O O . SER A 1 298 ? 16.980 -12.263 7.063 1.00 48.41 298 SER A O 1
ATOM 2248 N N . ARG A 1 299 ? 17.766 -11.748 9.095 1.00 49.44 299 ARG A N 1
ATOM 2249 C CA . ARG A 1 299 ? 19.005 -11.143 8.665 1.00 49.44 299 ARG A CA 1
ATOM 2250 C C . ARG A 1 299 ? 19.762 -12.358 8.189 1.00 49.44 299 ARG A C 1
ATOM 2252 O O . ARG A 1 299 ? 20.062 -13.205 9.031 1.00 49.44 299 ARG A O 1
ATOM 2259 N N . MET A 1 300 ? 19.965 -12.466 6.875 1.00 50.06 300 MET A N 1
ATOM 2260 C CA . MET A 1 300 ? 20.887 -13.461 6.346 1.00 50.06 300 MET A CA 1
ATOM 2261 C C . MET A 1 300 ? 22.115 -13.397 7.237 1.00 50.06 300 MET A C 1
ATOM 2263 O O . MET A 1 300 ? 22.672 -12.308 7.452 1.00 50.06 300 MET A O 1
ATOM 2267 N N . THR A 1 301 ? 22.438 -14.519 7.867 1.00 54.03 301 THR A N 1
ATOM 2268 C CA . THR A 1 301 ? 23.621 -14.581 8.717 1.00 54.03 301 THR A CA 1
ATOM 2269 C C . THR A 1 301 ? 24.833 -14.208 7.864 1.00 54.03 301 THR A C 1
ATOM 2271 O O . THR A 1 301 ? 24.791 -14.295 6.635 1.00 54.03 301 THR A O 1
ATOM 2274 N N . ALA A 1 302 ? 25.920 -13.746 8.485 1.00 55.53 302 ALA A N 1
ATOM 2275 C CA . ALA A 1 302 ? 27.146 -13.468 7.735 1.00 55.53 302 ALA A CA 1
ATOM 2276 C C . ALA A 1 302 ? 27.566 -14.692 6.890 1.00 55.53 302 ALA A C 1
ATOM 2278 O O . ALA A 1 302 ? 27.929 -14.523 5.735 1.00 55.53 302 ALA A O 1
ATOM 2279 N N . GLU A 1 303 ? 27.360 -15.908 7.410 1.00 51.69 303 GLU A N 1
ATOM 2280 C CA . GLU A 1 303 ? 27.562 -17.167 6.682 1.00 51.69 303 GLU A CA 1
ATOM 2281 C C . GLU A 1 303 ? 26.583 -17.389 5.519 1.00 51.69 303 GLU A C 1
ATOM 2283 O O . GLU A 1 303 ? 26.982 -17.920 4.491 1.00 51.69 303 GLU A O 1
ATOM 2288 N N . GLU A 1 304 ? 25.307 -17.002 5.626 1.00 55.41 304 GLU A N 1
ATOM 2289 C CA . GLU A 1 304 ? 24.368 -17.070 4.493 1.00 55.41 304 GLU A CA 1
ATOM 2290 C C . GLU A 1 304 ? 24.679 -16.015 3.428 1.00 55.41 304 GLU A C 1
ATOM 2292 O O . GLU A 1 304 ? 24.478 -16.272 2.244 1.00 55.41 304 GLU A O 1
ATOM 2297 N N . ARG A 1 305 ? 25.209 -14.848 3.820 1.00 55.31 305 ARG A N 1
ATOM 2298 C CA . ARG A 1 305 ? 25.767 -13.859 2.881 1.00 55.31 305 ARG A CA 1
ATOM 2299 C C . ARG A 1 305 ? 27.037 -14.358 2.191 1.00 55.31 305 ARG A C 1
ATOM 2301 O O . ARG A 1 305 ? 27.266 -13.979 1.053 1.00 55.31 305 ARG A O 1
ATOM 2308 N N . GLU A 1 306 ? 27.833 -15.181 2.868 1.00 52.56 306 GLU A N 1
ATOM 2309 C CA . GLU A 1 306 ? 29.083 -15.757 2.351 1.00 52.56 306 GLU A CA 1
ATOM 2310 C C . GLU A 1 306 ? 28.845 -17.042 1.529 1.00 52.56 306 GLU A C 1
ATOM 2312 O O . GLU A 1 306 ? 29.642 -17.378 0.658 1.00 52.56 306 GLU A O 1
ATOM 2317 N N . ARG A 1 307 ? 27.727 -17.750 1.768 1.00 46.06 307 ARG A N 1
ATOM 2318 C CA . ARG A 1 307 ? 27.253 -18.897 0.964 1.00 46.06 307 ARG A CA 1
ATOM 2319 C C . ARG A 1 307 ? 26.312 -18.521 -0.174 1.00 46.06 307 ARG A C 1
ATOM 2321 O O . ARG A 1 307 ? 26.127 -19.334 -1.080 1.00 46.06 307 ARG A O 1
ATOM 2328 N N . ALA A 1 308 ? 25.692 -17.343 -0.137 1.00 45.56 308 ALA A N 1
ATOM 2329 C CA . ALA A 1 308 ? 25.167 -16.751 -1.357 1.00 45.56 308 ALA A CA 1
ATOM 2330 C C . ALA A 1 308 ? 26.346 -16.655 -2.333 1.00 45.56 308 ALA A C 1
ATOM 2332 O O . ALA A 1 308 ? 27.422 -16.245 -1.893 1.00 45.56 308 ALA A O 1
ATOM 2333 N N . PRO A 1 309 ? 26.198 -17.086 -3.600 1.00 40.78 309 PRO A N 1
ATOM 2334 C CA . PRO A 1 309 ? 27.291 -16.999 -4.556 1.00 40.78 309 PRO A CA 1
ATOM 2335 C C . PRO A 1 309 ? 27.833 -15.577 -4.493 1.00 40.78 309 PRO A C 1
ATOM 2337 O O . PRO A 1 309 ? 27.071 -14.620 -4.657 1.00 40.78 309 PRO A O 1
ATOM 2340 N N . SER A 1 310 ? 29.118 -15.442 -4.150 1.00 41.56 310 SER A N 1
ATOM 2341 C CA . SER A 1 310 ? 29.801 -14.166 -4.244 1.00 41.56 310 SER A CA 1
ATOM 2342 C C . SER A 1 310 ? 29.598 -13.719 -5.678 1.00 41.56 310 SER A C 1
ATOM 2344 O O . SER A 1 310 ? 30.125 -14.339 -6.604 1.00 41.56 310 SER A O 1
ATOM 2346 N N . VAL A 1 311 ? 28.775 -12.693 -5.865 1.00 47.53 311 VAL A N 1
ATOM 2347 C CA . VAL A 1 311 ? 28.704 -11.974 -7.126 1.00 47.53 311 VAL A CA 1
ATOM 2348 C C . VAL A 1 311 ? 30.028 -11.220 -7.206 1.00 47.53 311 VAL A C 1
ATOM 2350 O O . VAL A 1 311 ? 30.110 -10.033 -6.908 1.00 47.53 311 VAL A O 1
ATOM 2353 N N . ASP A 1 312 ? 31.101 -11.945 -7.522 1.00 40.06 312 ASP A N 1
ATOM 2354 C CA . ASP A 1 312 ? 32.252 -11.380 -8.202 1.00 40.06 312 ASP A CA 1
ATOM 2355 C C . ASP A 1 312 ? 31.687 -10.905 -9.532 1.00 40.06 312 ASP A C 1
ATOM 2357 O O . ASP A 1 312 ? 31.582 -11.682 -10.475 1.00 40.06 312 ASP A O 1
ATOM 2361 N N . SER A 1 313 ? 31.190 -9.666 -9.542 1.00 41.44 313 SER A N 1
ATOM 2362 C CA . SER A 1 313 ? 30.497 -9.046 -10.662 1.00 41.44 313 SER A CA 1
ATOM 2363 C C . SER A 1 313 ? 31.244 -9.306 -11.969 1.00 41.44 313 SER A C 1
ATOM 2365 O O . SER A 1 313 ? 32.248 -8.634 -12.230 1.00 41.44 313 SER A O 1
ATOM 2367 N N . PRO A 1 314 ? 30.746 -10.177 -12.863 1.00 37.66 314 PRO A N 1
ATOM 2368 C CA . PRO A 1 314 ? 31.166 -10.144 -14.241 1.00 37.66 314 PRO A CA 1
ATOM 2369 C C . PRO A 1 314 ? 30.253 -9.130 -14.925 1.00 37.66 314 PRO A C 1
ATOM 2371 O O . PRO A 1 314 ? 29.314 -9.525 -15.593 1.00 37.66 314 PRO A O 1
ATOM 2374 N N . GLY A 1 315 ? 30.474 -7.830 -14.683 1.00 40.53 315 GLY A N 1
ATOM 2375 C CA . GLY A 1 315 ? 29.910 -6.715 -15.463 1.00 40.53 315 GLY A CA 1
ATOM 2376 C C . GLY A 1 315 ? 28.531 -6.946 -16.102 1.00 40.53 315 GLY A C 1
ATOM 2377 O O . GLY A 1 315 ? 28.383 -6.741 -17.306 1.00 40.53 315 GLY A O 1
ATOM 2378 N N . GLY A 1 316 ? 27.546 -7.405 -15.324 1.00 44.91 316 GLY A N 1
ATOM 2379 C CA . GLY A 1 316 ? 26.194 -7.651 -15.810 1.00 44.91 316 GLY A CA 1
ATOM 2380 C C . GLY A 1 316 ? 25.528 -6.316 -16.103 1.00 44.91 316 GLY A C 1
ATOM 2381 O O . GLY A 1 316 ? 25.079 -5.622 -15.193 1.00 44.91 316 GLY A O 1
ATOM 2382 N N . HIS A 1 317 ? 25.535 -5.912 -17.369 1.00 50.00 317 HIS A N 1
ATOM 2383 C CA . HIS A 1 317 ? 24.891 -4.688 -17.815 1.00 50.00 317 HIS A CA 1
ATOM 2384 C C . HIS A 1 317 ? 23.379 -4.908 -17.885 1.00 50.00 317 HIS A C 1
ATOM 2386 O O . HIS A 1 317 ? 22.869 -5.462 -18.858 1.00 50.00 317 HIS A O 1
ATOM 2392 N N . THR A 1 318 ? 22.648 -4.429 -16.883 1.00 49.16 318 THR A N 1
ATOM 2393 C CA . THR A 1 318 ? 21.214 -4.184 -17.049 1.00 49.16 318 THR A CA 1
ATOM 2394 C C . THR A 1 318 ? 21.059 -3.051 -18.071 1.00 49.16 318 THR A C 1
ATOM 2396 O O . THR A 1 318 ? 21.808 -2.074 -18.038 1.00 49.16 318 THR A O 1
ATOM 2399 N N . ARG A 1 319 ? 20.135 -3.183 -19.028 1.00 59.91 319 ARG A N 1
ATOM 2400 C CA . ARG A 1 319 ? 19.713 -2.107 -19.945 1.00 59.91 319 ARG A CA 1
ATOM 2401 C C . ARG A 1 319 ? 18.232 -1.872 -19.696 1.00 59.91 319 ARG A C 1
ATOM 2403 O O . ARG A 1 319 ? 17.480 -2.832 -19.562 1.00 59.91 319 ARG A O 1
ATOM 2410 N N . THR A 1 320 ? 17.826 -0.612 -19.636 1.00 66.56 320 THR A N 1
ATOM 2411 C CA . THR A 1 320 ? 16.429 -0.230 -19.428 1.00 66.56 320 THR A CA 1
ATOM 2412 C C . THR A 1 320 ? 16.032 0.700 -20.558 1.00 66.56 320 THR A C 1
ATOM 2414 O O . THR A 1 320 ? 16.697 1.713 -20.775 1.00 66.56 320 THR A O 1
ATOM 2417 N N . GLU A 1 321 ? 14.974 0.358 -21.287 1.00 71.38 321 GLU A N 1
ATOM 2418 C CA . GLU A 1 321 ? 14.444 1.198 -22.363 1.00 71.38 321 GLU A CA 1
ATOM 2419 C C . GLU A 1 321 ? 12.976 1.512 -22.091 1.00 71.38 321 GLU A C 1
ATOM 2421 O O . GLU A 1 321 ? 12.141 0.614 -21.958 1.00 71.38 321 GLU A O 1
ATOM 2426 N N . LEU A 1 322 ? 12.667 2.805 -21.983 1.00 66.88 322 LEU A N 1
ATOM 2427 C CA . LEU A 1 322 ? 11.290 3.279 -21.902 1.00 66.88 322 LEU A CA 1
ATOM 2428 C C . LEU A 1 322 ? 10.645 3.148 -23.281 1.00 66.88 322 LEU A C 1
ATOM 2430 O O . LEU A 1 322 ? 11.156 3.687 -24.265 1.00 66.88 322 LEU A O 1
ATOM 2434 N N . LEU A 1 323 ? 9.511 2.454 -23.342 1.00 59.09 323 LEU A N 1
ATOM 2435 C CA . LEU A 1 323 ? 8.706 2.388 -24.553 1.00 59.09 323 LEU A CA 1
ATOM 2436 C C . LEU A 1 323 ? 7.827 3.639 -24.598 1.00 59.09 323 LEU A C 1
ATOM 2438 O O . LEU A 1 323 ? 6.983 3.840 -23.726 1.00 59.09 323 LEU A O 1
ATOM 2442 N N . GLN A 1 324 ? 8.028 4.488 -25.606 1.00 45.62 324 GLN A N 1
ATOM 2443 C CA . GLN A 1 324 ? 7.080 5.560 -25.906 1.00 45.62 324 GLN A CA 1
ATOM 2444 C C . GLN A 1 324 ? 5.860 4.934 -26.593 1.00 45.62 324 GLN A C 1
ATOM 2446 O O . GLN A 1 324 ? 5.998 4.347 -27.669 1.00 45.62 324 GLN A O 1
ATOM 2451 N N . GLY A 1 325 ? 4.708 4.989 -25.918 1.00 41.22 325 GLY A N 1
ATOM 2452 C CA . GLY A 1 325 ? 3.391 4.637 -26.460 1.00 41.22 325 GLY A CA 1
ATOM 2453 C C . GLY A 1 325 ? 2.735 5.813 -27.164 1.00 41.22 325 GLY A C 1
ATOM 2454 O O . GLY A 1 325 ? 2.998 6.962 -26.744 1.00 41.22 325 GLY A O 1
#

Sequence (325 aa):
MANTELYFKALSGTLRSNPREPTEKWIFRNDTCMSVVLYWITPGGAHAGLNPDTNNFEEGYPGIALPGNGGIEIYSELGNYFIAMSPSGGLAGVFARDSDHQGGATMTCADFLDPGDVGPIPVPDSARPIPPDSPRVVVGCGMAQGLPNVIVREQFWRLAPDSYSIGPDETRTVSYTQTSGMESTTSEQQSLAQSLNVSATAGWGPVSASVSASLSSNTSTFQQVTLSSQQTTFVSRTLEPASEARTTLYWQLTEVITVFAKDSNDSLVPQASSITGLQPILAYAYHPDQLAEPRRRSRMTAEERERAPSVDSPGGHTRTELLQG

pLDDT: mean 75.4, std 19.99, range [30.17, 96.94]

Secondary structure (DSSP, 8-state):
---HHHHHHHHTT---PPP-SS-EEEEEEE-SSS-EEEEEEPTT--EEEE-TTT-SEEETSPPEEE-TTEEEEEEE---SEEEEE-TTS-EEEEEE--TT-TTEEEE-GGGSPPTT---PPPPPBTTBSSPPPPPPEEEEEEE-TTS--EEEEEEEEEE-TT-EEE-TT--EEEEEEEEEE----SS---BHHHHS---SSS---B--HHHHHHHHS---S-EEEE---EEEEEEEEEEPPPSS-EEEEEEEEEEEEEEEEE-TTS-EEEEEEEEEEEEEEEEEEE-GGGPBPP-------HHHHHHS----------EEEEE--